Protein AF-A0A950J548-F1 (afdb_monomer_lite)

Foldseek 3Di:
DLVVLCVVLVAAQDAPQEHADDDPPRHQQVVFWPQDLVVDPDPVRNDIDGDGDGSSLDDQPDDPDPPDPVVNVVSFVSSVVSNVSNQVQQAAPPQHPVNPHGGDVPDDQDCPVQVHPRNDHPGDDDLADAAAQFQDADDPLQWAPVNDPAQAGHQALLFQAWFDDQFQQQPDRPVVGRHGDTTGTHTGTDHLRQQHHPPDQLDTDQANHTRYDSRCSSGCRDPVNSNSSNVSRVLLNVLCVVVVHTSVVCNVPPVSSVVSLLVSLVVFGARADAPPDGCPPSLLRSLVSNCRSLVLDQDDRVRHQQQQAWQDPVSQVSSCVSVVHRDPDDPDTHGSSRVSNVVCVVVVD

Structure (mmCIF, N/CA/C/O backbone):
data_AF-A0A950J548-F1
#
_entry.id   AF-A0A950J548-F1
#
loop_
_atom_site.group_PDB
_atom_site.id
_atom_site.type_symbol
_atom_site.label_atom_id
_atom_site.label_alt_id
_atom_site.label_comp_id
_atom_site.label_asym_id
_atom_site.label_entity_id
_atom_site.label_seq_id
_atom_site.pdbx_PDB_ins_code
_atom_site.Cartn_x
_atom_site.Cartn_y
_atom_site.Cartn_z
_atom_site.occupancy
_atom_site.B_iso_or_equiv
_atom_site.auth_seq_id
_atom_site.auth_comp_id
_atom_site.auth_asym_id
_atom_site.auth_atom_id
_atom_site.pdbx_PDB_model_num
ATOM 1 N N . ASN A 1 1 ? 18.429 4.559 -34.690 1.00 78.06 1 ASN A N 1
ATOM 2 C CA . ASN A 1 1 ? 19.816 4.057 -34.532 1.00 78.06 1 ASN A CA 1
ATOM 3 C C . ASN A 1 1 ? 20.228 4.283 -33.076 1.00 78.06 1 ASN A C 1
ATOM 5 O O . ASN A 1 1 ? 19.555 5.048 -32.392 1.00 78.06 1 ASN A O 1
ATOM 9 N N . TYR A 1 2 ? 21.284 3.632 -32.585 1.00 79.62 2 TYR A N 1
ATOM 10 C CA . TYR A 1 2 ? 21.669 3.726 -31.170 1.00 79.62 2 TYR A CA 1
ATOM 11 C C . TYR A 1 2 ? 22.041 5.156 -30.715 1.00 79.62 2 TYR A C 1
ATOM 13 O O . TYR A 1 2 ? 21.711 5.539 -29.598 1.00 79.62 2 TYR A O 1
ATOM 21 N N . ALA A 1 3 ? 22.626 5.986 -31.587 1.00 82.62 3 ALA A N 1
ATOM 22 C CA . ALA A 1 3 ? 22.940 7.382 -31.263 1.00 82.62 3 ALA A CA 1
ATOM 23 C C . ALA A 1 3 ? 21.682 8.219 -30.962 1.00 82.62 3 ALA A C 1
ATOM 25 O O . ALA A 1 3 ? 21.694 9.029 -30.040 1.00 82.62 3 ALA A O 1
ATOM 26 N N . THR A 1 4 ? 20.586 7.991 -31.694 1.00 82.62 4 THR A N 1
ATOM 27 C CA . THR A 1 4 ? 19.284 8.617 -31.421 1.00 82.62 4 THR A CA 1
ATOM 28 C C . THR A 1 4 ? 18.740 8.191 -30.058 1.00 82.62 4 THR A C 1
ATOM 30 O O . THR A 1 4 ? 18.421 9.058 -29.251 1.00 82.62 4 THR A O 1
ATOM 33 N N . LEU A 1 5 ? 18.716 6.881 -29.772 1.00 81.25 5 LEU A N 1
ATOM 34 C CA . LEU A 1 5 ? 18.246 6.356 -28.483 1.00 81.25 5 LEU A CA 1
ATOM 35 C C . LEU A 1 5 ? 19.068 6.922 -27.324 1.00 81.25 5 LEU A C 1
ATOM 37 O O . LEU A 1 5 ? 18.512 7.406 -26.348 1.00 81.25 5 LEU A O 1
ATOM 41 N N . LYS A 1 6 ? 20.397 6.942 -27.457 1.00 80.88 6 LYS A N 1
ATOM 42 C CA . LYS A 1 6 ? 21.293 7.523 -26.454 1.00 80.88 6 LYS A CA 1
ATOM 43 C C . LYS A 1 6 ? 20.986 9.000 -26.195 1.00 80.88 6 LYS A C 1
ATOM 45 O O . LYS A 1 6 ? 20.933 9.410 -25.039 1.00 80.88 6 LYS A O 1
ATOM 50 N N . ALA A 1 7 ? 20.787 9.792 -27.250 1.00 80.94 7 ALA A N 1
ATOM 51 C CA . ALA A 1 7 ? 20.469 11.213 -27.118 1.00 80.94 7 ALA A CA 1
ATOM 52 C C . ALA A 1 7 ? 19.115 11.449 -26.427 1.00 80.94 7 ALA A C 1
ATOM 54 O O . ALA A 1 7 ? 18.984 12.399 -25.662 1.00 80.94 7 ALA A O 1
ATOM 55 N N . GLN A 1 8 ? 18.130 10.582 -26.672 1.00 77.12 8 GLN A N 1
ATOM 56 C CA . GLN A 1 8 ? 16.799 10.662 -26.063 1.00 77.12 8 GLN A CA 1
ATOM 57 C C . GLN A 1 8 ? 16.785 10.196 -24.602 1.00 77.12 8 GLN A C 1
ATOM 59 O O . GLN A 1 8 ? 16.133 10.818 -23.770 1.00 77.12 8 GLN A O 1
ATOM 64 N N . GLN A 1 9 ? 17.494 9.108 -24.292 1.00 79.81 9 GLN A N 1
ATOM 65 C CA . GLN A 1 9 ? 17.442 8.444 -22.986 1.00 79.81 9 GLN A CA 1
ATOM 66 C C . GLN A 1 9 ? 18.447 9.005 -21.971 1.00 79.81 9 GLN A C 1
ATOM 68 O O . GLN A 1 9 ? 18.275 8.809 -20.773 1.00 79.81 9 GLN A O 1
ATOM 73 N N . ASN A 1 10 ? 19.498 9.698 -22.430 1.00 80.25 10 ASN A N 1
ATOM 74 C CA . ASN A 1 10 ? 20.543 10.271 -21.574 1.00 80.25 10 ASN A CA 1
ATOM 75 C C . ASN A 1 10 ? 21.112 9.257 -20.554 1.00 80.25 10 ASN A C 1
ATOM 77 O O . ASN A 1 10 ? 21.138 9.510 -19.349 1.00 80.25 10 ASN A O 1
ATOM 81 N N . TYR A 1 11 ? 21.538 8.087 -21.044 1.00 85.50 11 TYR A N 1
ATOM 82 C CA . TYR A 1 11 ? 21.974 6.968 -20.204 1.00 85.50 11 TYR A CA 1
ATOM 83 C C . TYR A 1 11 ? 23.031 7.367 -19.159 1.00 85.50 11 TYR A C 1
ATOM 85 O O . TYR A 1 11 ? 24.079 7.928 -19.485 1.00 85.50 11 TYR A O 1
ATOM 93 N N . THR A 1 12 ? 22.760 7.027 -17.898 1.00 83.31 12 THR A N 1
ATOM 94 C CA . THR A 1 12 ? 23.632 7.236 -16.736 1.00 83.31 12 THR A CA 1
ATOM 95 C C . THR A 1 12 ? 23.363 6.150 -15.690 1.00 83.31 12 THR A C 1
ATOM 97 O O . THR A 1 12 ? 22.292 5.554 -15.685 1.00 83.31 12 THR A O 1
ATOM 100 N N . ILE A 1 13 ? 24.313 5.870 -14.795 1.00 83.44 13 ILE A N 1
ATOM 101 C CA . ILE A 1 13 ? 24.051 4.989 -13.638 1.00 83.44 13 ILE A CA 1
ATOM 102 C C . ILE A 1 13 ? 23.361 5.756 -12.500 1.00 83.44 13 ILE A C 1
ATOM 104 O O . ILE A 1 13 ? 22.763 5.136 -11.627 1.00 83.44 13 ILE A O 1
ATOM 108 N N . VAL A 1 14 ? 23.450 7.091 -12.497 1.00 74.00 14 VAL A N 1
ATOM 109 C CA . VAL A 1 14 ? 23.047 7.920 -11.355 1.00 74.00 14 VAL A CA 1
ATOM 110 C C . VAL A 1 14 ? 21.539 7.824 -11.114 1.00 74.00 14 VAL A C 1
ATOM 112 O O . VAL A 1 14 ? 20.753 8.488 -11.787 1.00 74.00 14 VAL A O 1
ATOM 115 N N . ASP A 1 15 ? 21.167 7.015 -10.123 1.00 70.38 15 ASP A N 1
ATOM 116 C CA . ASP A 1 15 ? 19.804 6.833 -9.622 1.00 70.38 15 ASP A CA 1
ATOM 117 C C . ASP A 1 15 ? 19.836 6.830 -8.086 1.00 70.38 15 ASP A C 1
ATOM 119 O O . ASP A 1 15 ? 20.280 5.870 -7.446 1.00 70.38 15 ASP A O 1
ATOM 123 N N . GLY A 1 16 ? 19.462 7.961 -7.483 1.00 73.00 16 GLY A N 1
ATOM 124 C CA . GLY A 1 16 ? 19.565 8.175 -6.038 1.00 73.00 16 GLY A CA 1
ATOM 125 C C . GLY A 1 16 ? 20.997 8.000 -5.513 1.00 73.00 16 GLY A C 1
ATOM 126 O O . GLY A 1 16 ? 21.844 8.871 -5.700 1.00 73.00 16 GLY A O 1
ATOM 127 N N . TYR A 1 17 ? 21.254 6.879 -4.832 1.00 70.19 17 TYR A N 1
ATOM 128 C CA . TYR A 1 17 ? 22.537 6.554 -4.188 1.00 70.19 17 TYR A CA 1
ATOM 129 C C . TYR A 1 17 ? 23.469 5.689 -5.052 1.00 70.19 17 TYR A C 1
ATOM 131 O O . TYR A 1 17 ? 24.610 5.444 -4.659 1.00 70.19 17 TYR A O 1
ATOM 139 N N . ILE A 1 18 ? 23.003 5.212 -6.209 1.00 82.94 18 ILE A N 1
ATOM 140 C CA . ILE A 1 18 ? 23.746 4.278 -7.058 1.00 82.94 18 ILE A CA 1
ATOM 141 C C . ILE A 1 18 ? 24.564 5.066 -8.081 1.00 82.94 18 ILE A C 1
ATOM 143 O O . ILE A 1 18 ? 24.022 5.857 -8.847 1.00 82.94 18 ILE A O 1
ATOM 147 N N . SER A 1 19 ? 25.882 4.857 -8.102 1.00 86.94 19 SER A N 1
ATOM 148 C CA . SER A 1 19 ? 26.804 5.565 -9.017 1.00 86.94 19 SER A CA 1
ATOM 149 C C . SER A 1 19 ? 27.816 4.653 -9.718 1.00 86.94 19 SER A C 1
ATOM 151 O O . SER A 1 19 ? 28.654 5.126 -10.487 1.00 86.94 19 SER A O 1
ATOM 153 N N . LYS A 1 20 ? 27.747 3.346 -9.443 1.00 89.00 20 LYS A N 1
ATOM 154 C CA . LYS A 1 20 ? 28.724 2.324 -9.837 1.00 89.00 20 LYS A CA 1
ATOM 155 C C . LYS A 1 20 ? 28.020 1.053 -10.296 1.00 89.00 20 LYS A C 1
ATOM 157 O O . LYS A 1 20 ? 26.873 0.812 -9.909 1.00 89.00 20 LYS A O 1
ATOM 162 N N . VAL A 1 21 ? 28.696 0.243 -11.110 1.00 89.31 21 VAL A N 1
ATOM 163 C CA . VAL A 1 21 ? 28.108 -0.988 -11.665 1.00 89.31 21 VAL A CA 1
ATOM 164 C C . VAL A 1 21 ? 28.232 -2.160 -10.693 1.00 89.31 21 VAL A C 1
ATOM 166 O O . VAL A 1 21 ? 27.227 -2.821 -10.466 1.00 89.31 21 VAL A O 1
ATOM 169 N N . PHE A 1 22 ? 29.409 -2.389 -10.097 1.00 89.88 22 PHE A N 1
ATOM 170 C CA . PHE A 1 22 ? 29.745 -3.571 -9.283 1.00 89.88 22 PHE A CA 1
ATOM 171 C C . PHE A 1 22 ? 30.385 -3.246 -7.913 1.00 89.88 22 PHE A C 1
ATOM 173 O O . PHE A 1 22 ? 31.100 -4.070 -7.339 1.00 89.88 22 PHE A O 1
ATOM 180 N N . GLN A 1 23 ? 30.174 -2.047 -7.365 1.00 83.31 23 GLN A N 1
ATOM 181 C CA . GLN A 1 23 ? 30.720 -1.656 -6.056 1.00 83.31 23 GLN A CA 1
ATOM 182 C C . GLN A 1 23 ? 29.786 -1.998 -4.881 1.00 83.31 23 GLN A C 1
ATOM 184 O O . GLN A 1 23 ? 28.845 -1.259 -4.599 1.00 83.31 23 GLN A O 1
ATOM 189 N N . ALA A 1 24 ? 30.141 -3.036 -4.119 1.00 70.50 24 ALA A N 1
ATOM 190 C CA . ALA A 1 24 ? 29.364 -3.531 -2.982 1.00 70.50 24 ALA A CA 1
ATOM 191 C C . ALA A 1 24 ? 28.756 -2.428 -2.085 1.00 70.50 24 ALA A C 1
ATOM 193 O O . ALA A 1 24 ? 29.454 -1.537 -1.594 1.00 70.50 24 ALA A O 1
ATOM 194 N N . GLY A 1 25 ? 27.451 -2.548 -1.828 1.00 70.25 25 GLY A N 1
ATOM 195 C CA . GLY A 1 25 ? 26.687 -1.727 -0.884 1.00 70.25 25 GLY A CA 1
ATOM 196 C C . GLY A 1 25 ? 25.839 -0.623 -1.522 1.00 70.25 25 GLY A C 1
ATOM 197 O O . GLY A 1 25 ? 24.794 -0.298 -0.966 1.00 70.25 25 GLY A O 1
ATOM 198 N N . VAL A 1 26 ? 26.239 -0.074 -2.676 1.00 71.62 26 VAL A N 1
ATOM 199 C CA . VAL A 1 26 ? 25.519 1.009 -3.388 1.00 71.62 26 VAL A CA 1
ATOM 200 C C . VAL A 1 26 ? 25.729 0.940 -4.912 1.00 71.62 26 VAL A C 1
ATOM 202 O O . VAL A 1 26 ? 25.985 1.948 -5.576 1.00 71.62 26 VAL A O 1
ATOM 205 N N . ASP A 1 27 ? 25.642 -0.261 -5.485 1.00 87.69 27 ASP A N 1
ATOM 206 C CA . ASP A 1 27 ? 25.809 -0.492 -6.922 1.00 87.69 27 ASP A CA 1
ATOM 207 C C . ASP A 1 27 ? 24.560 -1.031 -7.615 1.00 87.69 27 ASP A C 1
ATOM 209 O O . ASP A 1 27 ? 23.672 -1.628 -7.007 1.00 87.69 27 ASP A O 1
ATOM 213 N N . MET A 1 28 ? 24.522 -0.821 -8.928 1.00 88.00 28 MET A N 1
ATOM 214 C CA . MET A 1 28 ? 23.421 -1.248 -9.782 1.00 88.00 28 MET A CA 1
ATOM 215 C C . MET A 1 28 ? 23.262 -2.774 -9.787 1.00 88.00 28 MET A C 1
ATOM 217 O O . MET A 1 28 ? 22.132 -3.266 -9.799 1.00 88.00 28 MET A O 1
ATOM 221 N N . TRP A 1 29 ? 24.367 -3.528 -9.796 1.00 89.69 29 TRP A N 1
ATOM 222 C CA . TRP A 1 29 ? 24.320 -4.980 -9.929 1.00 89.69 29 TRP A CA 1
ATOM 223 C C . TRP A 1 29 ? 23.725 -5.640 -8.690 1.00 89.69 29 TRP A C 1
ATOM 225 O O . TRP A 1 29 ? 22.756 -6.390 -8.815 1.00 89.69 29 TRP A O 1
ATOM 235 N N . SER A 1 30 ? 24.252 -5.337 -7.503 1.00 87.69 30 SER A N 1
ATOM 236 C CA . SER A 1 30 ? 23.833 -5.947 -6.242 1.00 87.69 30 SER A CA 1
ATOM 237 C C . SER A 1 30 ? 22.457 -5.467 -5.770 1.00 87.69 30 SER A C 1
ATOM 239 O O . SER A 1 30 ? 21.710 -6.270 -5.211 1.00 87.69 30 SER A O 1
ATOM 241 N N . TYR A 1 31 ? 22.066 -4.218 -6.064 1.00 84.81 31 TYR A N 1
ATOM 242 C CA . TYR A 1 31 ? 20.797 -3.622 -5.619 1.00 84.81 31 TYR A CA 1
ATOM 243 C C . TYR A 1 31 ? 19.546 -4.415 -6.042 1.00 84.81 31 TYR A C 1
ATOM 245 O O . TYR A 1 31 ? 18.587 -4.525 -5.276 1.00 84.81 31 TYR A O 1
ATOM 253 N N . ARG A 1 32 ? 19.545 -4.991 -7.252 1.00 85.00 32 ARG A N 1
ATOM 254 C CA . ARG A 1 32 ? 18.438 -5.811 -7.793 1.00 85.00 32 ARG A CA 1
ATOM 255 C C . ARG A 1 32 ? 18.854 -7.257 -8.088 1.00 85.00 32 ARG A C 1
ATOM 257 O O . ARG A 1 32 ? 18.190 -7.948 -8.870 1.00 85.00 32 ARG A O 1
ATOM 264 N N . ARG A 1 33 ? 19.952 -7.720 -7.482 1.00 91.38 33 ARG A N 1
ATOM 265 C CA . ARG A 1 33 ? 20.436 -9.094 -7.639 1.00 91.38 33 ARG A CA 1
ATOM 266 C C . ARG A 1 33 ? 19.479 -10.056 -6.948 1.00 91.38 33 ARG A C 1
ATOM 268 O O . ARG A 1 33 ? 19.278 -9.970 -5.741 1.00 91.38 33 ARG A O 1
ATOM 275 N N . TYR A 1 34 ? 18.899 -10.969 -7.718 1.00 91.56 34 TYR A N 1
ATOM 276 C CA . TYR A 1 34 ? 17.999 -12.001 -7.198 1.00 91.56 34 TYR A CA 1
ATOM 277 C C . TYR A 1 34 ? 18.651 -13.387 -7.164 1.00 91.56 34 TYR A C 1
ATOM 279 O O . TYR A 1 34 ? 18.203 -14.230 -6.393 1.00 91.56 34 TYR A O 1
ATOM 287 N N . ILE A 1 35 ? 19.735 -13.606 -7.921 1.00 93.38 35 ILE A N 1
ATOM 288 C CA . ILE A 1 35 ? 20.644 -14.746 -7.733 1.00 93.38 35 ILE A CA 1
ATOM 289 C C . ILE A 1 35 ? 22.041 -14.215 -7.423 1.00 93.38 35 ILE A C 1
ATOM 291 O O . ILE A 1 35 ? 22.648 -13.537 -8.249 1.00 93.38 35 ILE A O 1
ATOM 295 N N . ASP A 1 36 ? 22.538 -14.544 -6.235 1.00 93.25 36 ASP A N 1
ATOM 296 C CA . ASP A 1 36 ? 23.952 -14.457 -5.867 1.00 93.25 36 ASP A CA 1
ATOM 297 C C . ASP A 1 36 ? 24.515 -15.876 -5.919 1.00 93.25 36 ASP A C 1
ATOM 299 O O . ASP A 1 36 ? 24.155 -16.701 -5.076 1.00 93.25 36 ASP A O 1
ATOM 303 N N . ALA A 1 37 ? 25.347 -16.174 -6.919 1.00 93.31 37 ALA A N 1
ATOM 304 C CA . ALA A 1 37 ? 25.825 -17.533 -7.169 1.00 93.31 37 ALA A CA 1
ATOM 305 C C . ALA A 1 37 ? 26.586 -18.120 -5.972 1.00 93.31 37 ALA A C 1
ATOM 307 O O . ALA A 1 37 ? 26.573 -19.331 -5.773 1.00 93.31 37 ALA A O 1
ATOM 308 N N . ALA A 1 38 ? 27.196 -17.278 -5.131 1.00 94.12 38 ALA A N 1
ATOM 309 C CA . ALA A 1 38 ? 27.910 -17.729 -3.939 1.00 94.12 38 ALA A CA 1
ATOM 310 C C . ALA A 1 38 ? 26.993 -18.403 -2.900 1.00 94.12 38 ALA A C 1
ATOM 312 O O . ALA A 1 38 ? 27.473 -19.176 -2.072 1.00 94.12 38 ALA A O 1
ATOM 313 N N . ASN A 1 39 ? 25.682 -18.147 -2.957 1.00 95.06 39 ASN A N 1
ATOM 314 C CA . ASN A 1 39 ? 24.696 -18.762 -2.069 1.00 95.06 39 ASN A CA 1
ATOM 315 C C . ASN A 1 39 ? 24.196 -20.130 -2.565 1.00 95.06 39 ASN A C 1
ATOM 317 O O . ASN A 1 39 ? 23.411 -20.772 -1.866 1.00 95.06 39 ASN A O 1
ATOM 321 N N . PHE A 1 40 ? 24.624 -20.588 -3.747 1.00 95.00 40 PHE A N 1
ATOM 322 C CA . PHE A 1 40 ? 24.123 -21.813 -4.366 1.00 95.00 40 PHE A CA 1
ATOM 323 C C . PHE A 1 40 ? 25.260 -22.779 -4.711 1.00 95.00 40 PHE A C 1
ATOM 325 O O . PHE A 1 40 ? 26.250 -22.420 -5.339 1.00 95.00 40 PHE A O 1
ATOM 332 N N . SER A 1 41 ? 25.088 -24.048 -4.337 1.00 93.50 41 SER A N 1
ATOM 333 C CA . SER A 1 41 ? 25.936 -25.160 -4.790 1.00 93.50 41 SER A CA 1
ATOM 334 C C . SER A 1 41 ? 25.373 -25.882 -6.021 1.00 93.50 41 SER A C 1
ATOM 336 O O . SER A 1 41 ? 26.047 -26.739 -6.592 1.00 93.50 41 SER A O 1
ATOM 338 N N . ASP A 1 42 ? 24.145 -25.547 -6.428 1.00 94.38 42 ASP A N 1
ATOM 339 C CA . ASP A 1 42 ? 23.482 -26.100 -7.607 1.00 94.38 42 ASP A CA 1
ATOM 340 C C . ASP A 1 42 ? 24.081 -25.487 -8.893 1.00 94.38 42 ASP A C 1
ATOM 342 O O . ASP A 1 42 ? 24.043 -24.262 -9.062 1.00 94.38 42 ASP A O 1
ATOM 346 N N . PRO A 1 43 ? 24.603 -26.309 -9.828 1.00 91.44 43 PRO A N 1
ATOM 347 C CA . PRO A 1 43 ? 25.141 -25.843 -11.106 1.00 91.44 43 PRO A CA 1
ATOM 348 C C . PRO A 1 43 ? 24.167 -25.012 -11.955 1.00 91.44 43 PRO A C 1
ATOM 350 O O . PRO A 1 43 ? 24.617 -24.270 -12.828 1.00 91.44 43 PRO A O 1
ATOM 353 N N . ALA A 1 44 ? 22.854 -25.103 -11.718 1.00 88.44 44 ALA A N 1
ATOM 354 C CA . ALA A 1 44 ? 21.854 -24.266 -12.378 1.00 88.44 44 ALA A CA 1
ATOM 355 C C . ALA A 1 44 ? 22.009 -22.764 -12.057 1.00 88.44 44 ALA A C 1
ATOM 357 O O . ALA A 1 44 ? 21.596 -21.920 -12.856 1.00 88.44 44 ALA A O 1
ATOM 358 N N . PHE A 1 45 ? 22.646 -22.419 -10.932 1.00 91.56 45 PHE A N 1
ATOM 359 C CA . PHE A 1 45 ? 22.855 -21.045 -10.460 1.00 91.56 45 PHE A CA 1
ATOM 360 C C . PHE A 1 45 ? 24.341 -20.654 -10.456 1.00 91.56 45 PHE A C 1
ATOM 362 O O . PHE A 1 45 ? 24.837 -20.023 -9.530 1.00 91.56 45 PHE A O 1
ATOM 369 N N . SER A 1 46 ? 25.072 -21.009 -11.516 1.00 90.81 46 SER A N 1
ATOM 370 C CA . SER A 1 46 ? 26.527 -20.807 -11.616 1.00 90.81 46 SER A CA 1
ATOM 371 C C . SER A 1 46 ? 26.987 -19.354 -11.833 1.00 90.81 46 SER A C 1
ATOM 373 O O . SER A 1 46 ? 28.174 -19.115 -12.050 1.00 90.81 46 SER A O 1
ATOM 375 N N . CYS A 1 47 ? 26.069 -18.389 -11.897 1.00 91.62 47 CYS A N 1
ATOM 376 C CA . CYS A 1 47 ? 26.376 -16.984 -12.150 1.00 91.62 47 CYS A CA 1
ATOM 377 C C . CYS A 1 47 ? 25.341 -16.066 -11.503 1.00 91.62 47 CYS A C 1
ATOM 379 O O . CYS A 1 47 ? 24.176 -16.437 -11.351 1.00 91.62 47 CYS A O 1
ATOM 381 N N . ASP A 1 48 ? 25.782 -14.862 -11.155 1.00 92.75 48 ASP A N 1
ATOM 382 C CA . ASP A 1 48 ? 24.910 -13.836 -10.604 1.00 92.75 48 ASP A CA 1
ATOM 383 C C . ASP A 1 48 ? 23.870 -13.384 -11.623 1.00 92.75 48 ASP A C 1
ATOM 385 O O . ASP A 1 48 ? 24.185 -13.182 -12.799 1.00 92.75 48 ASP A O 1
ATOM 389 N N . LEU A 1 49 ? 22.646 -13.151 -11.147 1.00 93.19 49 LEU A N 1
ATOM 390 C CA . LEU A 1 49 ? 21.560 -12.589 -11.942 1.00 93.19 49 LEU A CA 1
ATOM 391 C C . LEU A 1 49 ? 20.957 -11.378 -11.256 1.00 93.19 49 LEU A C 1
ATOM 393 O O . LEU A 1 49 ? 20.504 -11.442 -10.111 1.00 93.19 49 LEU A O 1
ATOM 397 N N . SER A 1 50 ? 20.911 -10.283 -12.006 1.00 91.69 50 SER A N 1
ATOM 398 C CA . SER A 1 50 ? 20.302 -9.030 -11.587 1.00 91.69 50 SER A CA 1
ATOM 399 C C . SER A 1 50 ? 19.254 -8.583 -12.595 1.00 91.69 50 SER A C 1
ATOM 401 O O . SER A 1 50 ? 19.395 -8.796 -13.802 1.00 91.69 50 SER A O 1
ATOM 403 N N . MET A 1 51 ? 18.174 -7.994 -12.088 1.00 90.06 51 MET A N 1
ATOM 404 C CA . MET A 1 51 ? 17.116 -7.410 -12.905 1.00 90.06 51 MET A CA 1
ATOM 405 C C . MET A 1 51 ? 17.298 -5.894 -12.959 1.00 90.06 51 MET A C 1
ATOM 407 O O . MET A 1 51 ? 17.199 -5.216 -11.941 1.00 90.06 51 MET A O 1
ATOM 411 N N . LEU A 1 52 ? 17.527 -5.344 -14.150 1.00 86.56 52 LEU A N 1
ATOM 412 C CA . LEU A 1 52 ? 17.801 -3.915 -14.304 1.00 86.56 52 LEU A CA 1
ATOM 413 C C . LEU A 1 52 ? 16.504 -3.097 -14.363 1.00 86.56 52 LEU A C 1
ATOM 415 O O . LEU A 1 52 ? 15.719 -3.215 -15.304 1.00 86.56 52 LEU A O 1
ATOM 419 N N . ASN A 1 53 ? 16.307 -2.240 -13.366 1.00 81.00 53 ASN A N 1
ATOM 420 C CA . ASN A 1 53 ? 15.256 -1.225 -13.313 1.00 81.00 53 ASN A CA 1
ATOM 421 C C . ASN A 1 53 ? 15.855 0.018 -12.646 1.00 81.00 53 ASN A C 1
ATOM 423 O O . ASN A 1 53 ? 16.082 -0.000 -11.435 1.00 81.00 53 ASN A O 1
ATOM 427 N N . MET A 1 54 ? 16.171 1.020 -13.465 1.00 79.69 54 MET A N 1
ATOM 428 C CA . MET A 1 54 ? 16.907 2.233 -13.113 1.00 79.69 54 MET A CA 1
ATOM 429 C C . MET A 1 54 ? 16.249 3.430 -13.803 1.00 79.69 54 MET A C 1
ATOM 431 O O . MET A 1 54 ? 15.753 3.303 -14.920 1.00 79.69 54 MET A O 1
ATOM 435 N N . GLY A 1 55 ? 16.330 4.625 -13.221 1.00 76.50 55 GLY A N 1
ATOM 436 C CA . GLY A 1 55 ? 15.791 5.831 -13.868 1.00 76.50 55 GLY A CA 1
ATOM 437 C C . GLY A 1 55 ? 16.272 6.043 -15.318 1.00 76.50 55 GLY A C 1
ATOM 438 O O . GLY A 1 55 ? 15.522 6.529 -16.159 1.00 76.50 55 GLY A O 1
ATOM 439 N N . ALA A 1 56 ? 17.495 5.615 -15.648 1.00 78.62 56 ALA A N 1
ATOM 440 C CA . ALA A 1 56 ? 18.079 5.751 -16.985 1.00 78.62 56 ALA A CA 1
ATOM 441 C C . ALA A 1 56 ? 17.582 4.744 -18.040 1.00 78.62 56 ALA A C 1
ATOM 443 O O . ALA A 1 56 ? 17.903 4.912 -19.215 1.00 78.62 56 ALA A O 1
ATOM 444 N N . ASN A 1 57 ? 16.835 3.702 -17.654 1.00 83.56 57 ASN A N 1
ATOM 445 C CA . ASN A 1 57 ? 16.150 2.816 -18.603 1.00 83.56 57 ASN A CA 1
ATOM 446 C C . ASN A 1 57 ? 14.620 2.980 -18.582 1.00 83.56 57 ASN A C 1
ATOM 448 O O . ASN A 1 57 ? 13.908 2.151 -19.153 1.00 83.56 57 ASN A O 1
ATOM 452 N N . ASP A 1 58 ? 14.121 4.058 -17.966 1.00 84.31 58 ASP A N 1
ATOM 453 C CA . ASP A 1 58 ? 12.714 4.443 -18.015 1.00 84.31 58 ASP A CA 1
ATOM 454 C C . ASP A 1 58 ? 12.340 5.038 -19.377 1.00 84.31 58 ASP A C 1
ATOM 456 O O . ASP A 1 58 ? 12.882 6.051 -19.815 1.00 84.31 58 ASP A O 1
ATOM 460 N N . TYR A 1 59 ? 11.311 4.479 -20.010 1.00 87.19 59 TYR A N 1
ATOM 461 C CA . TYR A 1 59 ? 10.755 5.040 -21.236 1.00 87.19 59 TYR A CA 1
ATOM 462 C C . TYR A 1 59 ? 9.729 6.142 -20.934 1.00 87.19 59 TYR A C 1
ATOM 464 O O . TYR A 1 59 ? 8.661 5.867 -20.388 1.00 87.19 59 TYR A O 1
ATOM 472 N N . GLN A 1 60 ? 10.039 7.387 -21.312 1.00 82.81 60 GLN A N 1
ATOM 473 C CA . GLN A 1 60 ? 9.226 8.570 -20.977 1.00 82.81 60 GLN A CA 1
ATOM 474 C C . GLN A 1 60 ? 8.546 9.248 -22.180 1.00 82.81 60 GLN A C 1
ATOM 476 O O . GLN A 1 60 ? 7.822 10.226 -22.002 1.00 82.81 60 GLN A O 1
ATOM 481 N N . GLU A 1 61 ? 8.760 8.766 -23.409 1.00 83.44 61 GLU A N 1
ATOM 482 C CA . GLU A 1 61 ? 8.288 9.472 -24.614 1.00 83.44 61 GLU A CA 1
ATOM 483 C C . GLU A 1 61 ? 6.773 9.354 -24.849 1.00 83.44 61 GLU A C 1
ATOM 485 O O . GLU A 1 61 ? 6.193 10.169 -25.567 1.00 83.44 61 GLU A O 1
ATOM 490 N N . ALA A 1 62 ? 6.114 8.348 -24.267 1.00 86.81 62 ALA A N 1
ATOM 491 C CA . ALA A 1 62 ? 4.689 8.105 -24.468 1.00 86.81 62 ALA A CA 1
ATOM 492 C C . ALA A 1 62 ? 4.027 7.436 -23.255 1.00 86.81 62 ALA A C 1
ATOM 494 O O . ALA A 1 62 ? 4.690 6.927 -22.355 1.00 86.81 62 ALA A O 1
ATOM 495 N N . THR A 1 63 ? 2.692 7.428 -23.241 1.00 86.31 63 THR A N 1
ATOM 496 C CA . THR A 1 63 ? 1.883 6.875 -22.144 1.00 86.31 63 THR A CA 1
ATOM 497 C C . THR A 1 63 ? 0.929 5.800 -22.645 1.00 86.31 63 THR A C 1
ATOM 499 O O . THR A 1 63 ? 0.468 5.845 -23.787 1.00 86.31 63 THR A O 1
ATOM 502 N N . LEU A 1 64 ? 0.614 4.841 -21.771 1.00 88.44 64 LEU A N 1
ATOM 503 C CA . LEU A 1 64 ? -0.301 3.742 -22.062 1.00 88.44 64 LEU A CA 1
ATOM 504 C C . LEU A 1 64 ? -1.577 3.796 -21.199 1.00 88.44 64 LEU A C 1
ATOM 506 O O . LEU A 1 64 ? -1.537 4.243 -20.049 1.00 88.44 64 LEU A O 1
ATOM 510 N N . PRO A 1 65 ? -2.706 3.281 -21.718 1.00 90.62 65 PRO A N 1
ATOM 511 C CA . PRO A 1 65 ? -2.908 2.914 -23.120 1.00 90.62 65 PRO A CA 1
ATOM 512 C C . PRO A 1 65 ? -3.283 4.158 -23.944 1.00 90.62 65 PRO A C 1
ATOM 514 O O . PRO A 1 65 ? -3.973 5.048 -23.457 1.00 90.62 65 PRO A O 1
ATOM 517 N N . SER A 1 66 ? -2.879 4.229 -25.202 1.00 91.06 66 SER A N 1
ATOM 518 C CA . SER A 1 66 ? -3.144 5.344 -26.125 1.00 91.06 66 SER A CA 1
ATOM 519 C C . SER A 1 66 ? -4.580 5.369 -26.658 1.00 91.06 66 SER A C 1
ATOM 521 O O . SER A 1 66 ? -5.063 6.407 -27.101 1.00 91.06 66 SER A O 1
ATOM 523 N N . GLY A 1 67 ? -5.283 4.232 -26.589 1.00 92.19 67 GLY A N 1
ATOM 524 C CA . GLY A 1 67 ? -6.588 4.032 -27.228 1.00 92.19 67 GLY A CA 1
ATOM 525 C C . GLY A 1 67 ? -6.508 3.340 -28.594 1.00 92.19 67 GLY A C 1
ATOM 526 O O . GLY A 1 67 ? -7.548 3.062 -29.184 1.00 92.19 67 GLY A O 1
ATOM 527 N N . SER A 1 68 ? -5.305 3.014 -29.075 1.00 96.19 68 SER A N 1
ATOM 528 C CA . SER A 1 68 ? -5.075 2.222 -30.285 1.00 96.19 68 SER A CA 1
ATOM 529 C C . SER A 1 68 ? -4.108 1.081 -29.990 1.00 96.19 68 SER A C 1
ATOM 531 O O . SER A 1 68 ? -2.970 1.317 -29.597 1.00 96.19 68 SER A O 1
ATOM 533 N N . ALA A 1 69 ? -4.528 -0.162 -30.243 1.00 95.94 69 ALA A N 1
ATOM 534 C CA . ALA A 1 69 ? -3.679 -1.335 -30.029 1.00 95.94 69 ALA A CA 1
ATOM 535 C C . ALA A 1 69 ? -2.377 -1.275 -30.849 1.00 95.94 69 ALA A C 1
ATOM 537 O O . ALA A 1 69 ? -1.323 -1.688 -30.374 1.00 95.94 69 ALA A O 1
ATOM 538 N N . ALA A 1 70 ? -2.436 -0.718 -32.064 1.00 97.12 70 ALA A N 1
ATOM 539 C CA . ALA A 1 70 ? -1.260 -0.551 -32.914 1.00 97.12 70 ALA A CA 1
ATOM 540 C C . ALA A 1 70 ? -0.272 0.473 -32.332 1.00 97.12 70 ALA A C 1
ATOM 542 O O . ALA A 1 70 ? 0.937 0.250 -32.351 1.00 97.12 70 ALA A O 1
ATOM 543 N N . GLN A 1 71 ? -0.779 1.577 -31.780 1.00 96.25 71 GLN A N 1
ATOM 544 C CA . GLN A 1 71 ? 0.061 2.584 -31.135 1.00 96.25 71 GLN A CA 1
ATOM 545 C C . GLN A 1 71 ? 0.618 2.072 -29.802 1.00 96.25 71 GLN A C 1
ATOM 547 O O . GLN A 1 71 ? 1.791 2.288 -29.519 1.00 96.25 71 GLN A O 1
ATOM 552 N N . ASP A 1 72 ? -0.172 1.332 -29.024 1.00 94.88 72 ASP A N 1
ATOM 553 C CA . ASP A 1 72 ? 0.289 0.705 -27.781 1.00 94.88 72 ASP A CA 1
ATOM 554 C C . ASP A 1 72 ? 1.417 -0.297 -28.042 1.00 94.88 72 ASP A C 1
ATOM 556 O O . ASP A 1 72 ? 2.429 -0.281 -27.344 1.00 94.88 72 ASP A O 1
ATOM 560 N N . ALA A 1 73 ? 1.300 -1.111 -29.096 1.00 94.94 73 ALA A N 1
ATOM 561 C CA . ALA A 1 73 ? 2.367 -2.013 -29.520 1.00 94.94 73 ALA A CA 1
ATOM 562 C C . ALA A 1 73 ? 3.644 -1.255 -29.926 1.00 94.94 73 ALA A C 1
ATOM 564 O O . ALA A 1 73 ? 4.743 -1.671 -29.558 1.00 94.94 73 ALA A O 1
ATOM 565 N N . ALA A 1 74 ? 3.515 -0.125 -30.630 1.00 95.12 74 ALA A N 1
ATOM 566 C CA . ALA A 1 74 ? 4.655 0.717 -30.994 1.00 95.12 74 ALA A CA 1
ATOM 567 C C . ALA A 1 74 ? 5.333 1.343 -29.762 1.00 95.12 74 ALA A C 1
ATOM 569 O O . ALA A 1 74 ? 6.558 1.340 -29.676 1.00 95.12 74 ALA A O 1
ATOM 570 N N . ILE A 1 75 ? 4.552 1.812 -28.783 1.00 93.88 75 ILE A N 1
ATOM 571 C CA . ILE A 1 75 ? 5.061 2.348 -27.510 1.00 93.88 75 ILE A CA 1
ATOM 572 C C . ILE A 1 75 ? 5.813 1.263 -26.729 1.00 93.88 75 ILE A C 1
ATOM 574 O O . ILE A 1 75 ? 6.920 1.501 -26.254 1.00 93.88 75 ILE A O 1
ATOM 578 N N . ILE A 1 76 ? 5.245 0.056 -26.629 1.00 94.06 76 ILE A N 1
ATOM 579 C CA . ILE A 1 76 ? 5.893 -1.084 -25.963 1.00 94.06 76 ILE A CA 1
ATOM 580 C C . ILE A 1 76 ? 7.200 -1.459 -26.677 1.00 94.06 76 ILE A C 1
ATOM 582 O O . ILE A 1 76 ? 8.198 -1.736 -26.012 1.00 94.06 76 ILE A O 1
ATOM 586 N N . SER A 1 77 ? 7.218 -1.436 -28.013 1.00 93.19 77 SER A N 1
ATOM 587 C CA . SER A 1 77 ? 8.439 -1.666 -28.793 1.00 93.19 77 SER A CA 1
ATOM 588 C C . SER A 1 77 ? 9.497 -0.594 -28.523 1.00 93.19 77 SER A C 1
ATOM 590 O O . SER A 1 77 ? 10.651 -0.936 -28.296 1.00 93.19 77 SER A O 1
ATOM 592 N N . GLY A 1 78 ? 9.117 0.687 -28.475 1.00 91.94 78 GLY A N 1
ATOM 593 C CA . GLY A 1 78 ? 10.038 1.780 -28.148 1.00 91.94 78 GLY A CA 1
ATOM 594 C C . GLY A 1 78 ? 10.618 1.664 -26.735 1.00 91.94 78 GLY A C 1
ATOM 595 O O . GLY A 1 78 ? 11.821 1.831 -26.541 1.00 91.94 78 GLY A O 1
ATOM 596 N N . ALA A 1 79 ? 9.793 1.286 -25.755 1.00 91.62 79 ALA A N 1
ATOM 597 C CA . ALA A 1 79 ? 10.253 1.016 -24.393 1.00 91.62 79 ALA A CA 1
ATOM 598 C C . ALA A 1 79 ? 11.234 -0.167 -24.331 1.00 91.62 79 ALA A C 1
ATOM 600 O O . ALA A 1 79 ? 12.223 -0.125 -23.598 1.00 91.62 79 ALA A O 1
ATOM 601 N N . ARG A 1 80 ? 10.995 -1.212 -25.133 1.00 92.38 80 ARG A N 1
ATOM 602 C CA . ARG A 1 80 ? 11.919 -2.341 -25.275 1.00 92.38 80 ARG A CA 1
ATOM 603 C C . ARG A 1 80 ? 13.250 -1.911 -25.896 1.00 92.38 80 ARG A C 1
ATOM 605 O O . ARG A 1 80 ? 14.300 -2.288 -25.379 1.00 92.38 80 ARG A O 1
ATOM 612 N N . ASP A 1 81 ? 13.215 -1.103 -26.952 1.00 91.88 81 ASP A N 1
ATOM 613 C CA . ASP A 1 81 ? 14.418 -0.579 -27.608 1.00 91.88 81 ASP A CA 1
ATOM 614 C C . ASP A 1 81 ? 15.247 0.298 -26.660 1.00 91.88 81 ASP A C 1
ATOM 616 O O . ASP A 1 81 ? 16.476 0.209 -26.662 1.00 91.88 81 ASP A O 1
ATOM 620 N N . ALA A 1 82 ? 14.598 1.093 -25.803 1.00 90.75 82 ALA A N 1
ATOM 621 C CA . ALA A 1 82 ? 15.270 1.859 -24.754 1.00 90.75 82 ALA A CA 1
ATOM 622 C C . ALA A 1 82 ? 15.981 0.944 -23.739 1.00 90.75 82 ALA A C 1
ATOM 624 O O . ALA A 1 82 ? 17.153 1.159 -23.426 1.00 90.75 82 ALA A O 1
ATOM 625 N N . ALA A 1 83 ? 15.325 -0.129 -23.282 1.00 91.00 83 ALA A N 1
ATOM 626 C CA . ALA A 1 83 ? 15.932 -1.093 -22.362 1.00 91.00 83 ALA A CA 1
ATOM 627 C C . ALA A 1 83 ? 17.134 -1.830 -22.986 1.00 91.00 83 ALA A C 1
ATOM 629 O O . ALA A 1 83 ? 18.185 -1.955 -22.354 1.00 91.00 83 ALA A O 1
ATOM 630 N N . LEU A 1 84 ? 17.010 -2.282 -24.239 1.00 92.25 84 LEU A N 1
ATOM 631 C CA . LEU A 1 84 ? 18.107 -2.923 -24.973 1.00 92.25 84 LEU A CA 1
ATOM 632 C C . LEU A 1 84 ? 19.251 -1.943 -25.258 1.00 92.25 84 LEU A C 1
ATOM 634 O O . LEU A 1 84 ? 20.423 -2.302 -25.137 1.00 92.25 84 LEU A O 1
ATOM 638 N N . GLY A 1 85 ? 18.921 -0.694 -25.589 1.00 92.50 85 GLY A N 1
ATOM 639 C CA . GLY A 1 85 ? 19.892 0.377 -25.769 1.00 92.50 85 GLY A CA 1
ATOM 640 C C . GLY A 1 85 ? 20.686 0.661 -24.493 1.00 92.50 85 GLY A C 1
ATOM 641 O O . GLY A 1 85 ? 21.905 0.806 -24.568 1.00 92.50 85 GLY A O 1
ATOM 642 N N . PHE A 1 86 ? 20.036 0.661 -23.327 1.00 92.50 86 PHE A N 1
ATOM 643 C CA . PHE A 1 86 ? 20.720 0.812 -22.042 1.00 92.50 86 PHE A CA 1
ATOM 644 C C . PHE A 1 86 ? 21.698 -0.341 -21.772 1.00 92.50 86 PHE A C 1
ATOM 646 O O . PHE A 1 86 ? 22.829 -0.111 -21.351 1.00 92.50 86 PHE A O 1
ATOM 653 N N . VAL A 1 87 ? 21.318 -1.585 -22.080 1.00 92.44 87 VAL A N 1
ATOM 654 C CA . VAL A 1 87 ? 22.224 -2.739 -21.935 1.00 92.44 87 VAL A CA 1
ATOM 655 C C . VAL A 1 87 ? 23.413 -2.647 -22.888 1.00 92.44 87 VAL A C 1
ATOM 657 O O . VAL A 1 87 ? 24.547 -2.886 -22.475 1.00 92.44 87 VAL A O 1
ATOM 660 N N . TYR A 1 88 ? 23.190 -2.242 -24.138 1.00 93.81 88 TYR A N 1
ATOM 661 C CA . TYR A 1 88 ? 24.282 -2.015 -25.084 1.00 93.81 88 TYR A CA 1
ATOM 662 C C . TYR A 1 88 ? 25.239 -0.917 -24.593 1.00 93.81 88 TYR A C 1
ATOM 664 O O . TYR A 1 88 ? 26.460 -1.074 -24.669 1.00 93.81 88 TYR A O 1
ATOM 672 N N . TRP A 1 89 ? 24.706 0.164 -24.018 1.00 94.75 89 TRP A N 1
ATOM 673 C CA . TRP A 1 89 ? 25.508 1.205 -23.374 1.00 94.75 89 TRP A CA 1
ATOM 674 C C . TRP A 1 89 ? 26.339 0.654 -22.204 1.00 94.75 89 TRP A C 1
ATOM 676 O O . TRP A 1 89 ? 27.541 0.920 -22.129 1.00 94.75 89 TRP A O 1
ATOM 686 N N . LEU A 1 90 ? 25.753 -0.185 -21.340 1.00 94.06 90 LEU A N 1
ATOM 687 C CA . LEU A 1 90 ? 26.483 -0.857 -20.256 1.00 94.06 90 LEU A CA 1
ATOM 688 C C . LEU A 1 90 ? 27.607 -1.764 -20.779 1.00 94.06 90 LEU A C 1
ATOM 690 O O . LEU A 1 90 ? 28.659 -1.884 -20.157 1.00 94.06 90 LEU A O 1
ATOM 694 N N . GLN A 1 91 ? 27.415 -2.406 -21.927 1.00 94.88 91 GLN A N 1
ATOM 695 C CA . GLN A 1 91 ? 28.417 -3.294 -22.513 1.00 94.88 91 GLN A CA 1
ATOM 696 C C . GLN A 1 91 ? 29.584 -2.545 -23.163 1.00 94.88 91 GLN A C 1
ATOM 698 O O . GLN A 1 91 ? 30.685 -3.091 -23.229 1.00 94.88 91 GLN A O 1
ATOM 703 N N . THR A 1 92 ? 29.364 -1.314 -23.635 1.00 95.31 92 THR A N 1
ATOM 704 C CA . THR A 1 92 ? 30.293 -0.645 -24.563 1.00 95.31 92 THR A CA 1
ATOM 705 C C . THR A 1 92 ? 30.834 0.698 -24.080 1.00 95.31 92 THR A C 1
ATOM 707 O O . THR A 1 92 ? 31.965 1.046 -24.410 1.00 95.31 92 THR A O 1
ATOM 710 N N . GLU A 1 93 ? 30.066 1.456 -23.300 1.00 94.56 93 GLU A N 1
ATOM 711 C CA . GLU A 1 93 ? 30.327 2.884 -23.085 1.00 94.56 93 GLU A CA 1
ATOM 712 C C . GLU A 1 93 ? 30.298 3.338 -21.631 1.00 94.56 93 GLU A C 1
ATOM 714 O O . GLU A 1 93 ? 30.912 4.359 -21.319 1.00 94.56 93 GLU A O 1
ATOM 719 N N . VAL A 1 94 ? 29.615 2.616 -20.742 1.00 93.31 94 VAL A N 1
ATOM 720 C CA . VAL A 1 94 ? 29.594 2.974 -19.320 1.00 93.31 94 VAL A CA 1
ATOM 721 C C . VAL A 1 94 ? 31.020 3.019 -18.752 1.00 93.31 94 VAL A C 1
ATOM 723 O O . VAL A 1 94 ? 31.785 2.083 -18.990 1.00 93.31 94 VAL A O 1
ATOM 726 N N . PRO A 1 95 ? 31.424 4.066 -18.013 1.00 92.88 95 PRO A N 1
ATOM 727 C CA . PRO A 1 95 ? 32.738 4.088 -17.382 1.00 92.88 95 PRO A CA 1
ATOM 728 C C . PRO A 1 95 ? 32.899 2.908 -16.426 1.00 92.88 95 PRO A C 1
ATOM 730 O O . PRO A 1 95 ? 32.002 2.623 -15.630 1.00 92.88 95 PRO A O 1
ATOM 733 N N . ARG A 1 96 ? 34.039 2.220 -16.492 1.00 93.12 96 ARG A N 1
ATOM 734 C CA . ARG A 1 96 ? 34.333 1.132 -15.560 1.00 93.12 96 ARG A CA 1
ATOM 735 C C . ARG A 1 96 ? 34.610 1.676 -14.170 1.00 93.12 96 ARG A C 1
ATOM 737 O O . ARG A 1 96 ? 35.272 2.702 -14.007 1.00 93.12 96 ARG A O 1
ATOM 744 N N . ASP A 1 97 ? 34.155 0.938 -13.167 1.00 92.06 97 ASP A N 1
ATOM 745 C CA . ASP A 1 97 ? 34.315 1.299 -11.759 1.00 92.06 97 ASP A CA 1
ATOM 746 C C . ASP A 1 97 ? 35.788 1.479 -11.356 1.00 92.06 97 ASP A C 1
ATOM 748 O O . ASP A 1 97 ? 36.080 2.343 -10.528 1.00 92.06 97 ASP A O 1
ATOM 752 N N . ASP A 1 98 ? 36.692 0.709 -11.977 1.00 92.12 98 ASP A N 1
ATOM 753 C CA . ASP A 1 98 ? 38.147 0.714 -11.763 1.00 92.12 98 ASP A CA 1
ATOM 754 C C . ASP A 1 98 ? 38.908 1.777 -12.582 1.00 92.12 98 ASP A C 1
ATOM 756 O O . ASP A 1 98 ? 40.125 1.904 -12.455 1.00 92.12 98 ASP A O 1
ATOM 760 N N . GLY A 1 99 ? 38.214 2.534 -13.437 1.00 93.06 99 GLY A N 1
ATOM 761 C CA . GLY A 1 99 ? 38.814 3.549 -14.304 1.00 93.06 99 GLY A CA 1
ATOM 762 C C . GLY A 1 99 ? 39.619 3.004 -15.492 1.00 93.06 99 GLY A C 1
ATOM 763 O O . GLY A 1 99 ? 40.239 3.793 -16.202 1.00 93.06 99 GLY A O 1
ATOM 764 N N . SER A 1 100 ? 39.606 1.692 -15.757 1.00 94.94 100 SER A N 1
ATOM 765 C CA . SER A 1 100 ? 40.397 1.057 -16.831 1.00 94.94 100 SER A CA 1
ATOM 766 C C . SER A 1 100 ? 39.876 1.314 -18.252 1.00 94.94 100 SER A C 1
ATOM 768 O O . SER A 1 100 ? 40.476 0.862 -19.229 1.00 94.94 100 SER A O 1
ATOM 770 N N . GLY A 1 101 ? 38.753 2.017 -18.391 1.00 95.50 101 GLY A N 1
ATOM 771 C CA . GLY A 1 101 ? 38.117 2.317 -19.667 1.00 95.50 101 GLY A CA 1
ATOM 772 C C . GLY A 1 101 ? 36.600 2.272 -19.553 1.00 95.50 101 GLY A C 1
ATOM 773 O O . GLY A 1 101 ? 36.043 2.590 -18.504 1.00 95.50 101 GLY A O 1
ATOM 774 N N . ASN A 1 102 ? 35.947 1.844 -20.633 1.00 96.44 102 ASN A N 1
ATOM 775 C CA . ASN A 1 102 ? 34.494 1.827 -20.756 1.00 96.44 102 ASN A CA 1
ATOM 776 C C . ASN A 1 102 ? 33.971 0.421 -21.090 1.00 96.44 102 ASN A C 1
ATOM 778 O O . ASN A 1 102 ? 34.665 -0.379 -21.723 1.00 96.44 102 ASN A O 1
ATOM 782 N N . GLY A 1 103 ? 32.732 0.147 -20.693 1.00 96.00 103 GLY A N 1
ATOM 783 C CA . GLY A 1 103 ? 31.956 -1.024 -21.073 1.00 96.00 103 GLY A CA 1
ATOM 784 C C . GLY A 1 103 ? 32.279 -2.300 -20.294 1.00 96.00 103 GLY A C 1
ATOM 785 O O . GLY A 1 103 ? 33.438 -2.630 -20.013 1.00 96.00 103 GLY A O 1
ATOM 786 N N . TYR A 1 104 ? 31.231 -3.069 -20.013 1.00 95.00 104 TYR A N 1
ATOM 787 C CA . TYR A 1 104 ? 31.284 -4.420 -19.462 1.00 95.00 104 TYR A CA 1
ATOM 788 C C . TYR A 1 104 ? 30.785 -5.433 -20.507 1.00 95.00 104 TYR A C 1
ATOM 790 O O . TYR A 1 104 ? 29.640 -5.884 -20.437 1.00 95.00 104 TYR A O 1
ATOM 798 N N . PRO A 1 105 ? 31.623 -5.830 -21.486 1.00 94.50 105 PRO A N 1
ATOM 799 C CA . PRO A 1 105 ? 31.192 -6.644 -22.630 1.00 94.50 105 PRO A CA 1
ATOM 800 C C . PRO A 1 105 ? 30.721 -8.056 -22.248 1.00 94.50 105 PRO A C 1
ATOM 802 O O . PRO A 1 105 ? 30.049 -8.715 -23.033 1.00 94.50 105 PRO A O 1
ATOM 805 N N . ASN A 1 106 ? 31.057 -8.516 -21.040 1.00 91.56 106 ASN A N 1
ATOM 806 C CA . ASN A 1 106 ? 30.659 -9.825 -20.522 1.00 91.56 106 ASN A CA 1
ATOM 807 C C . ASN A 1 106 ? 29.255 -9.829 -19.894 1.00 91.56 106 ASN A C 1
ATOM 809 O O . ASN A 1 106 ? 28.770 -10.891 -19.505 1.00 91.56 106 ASN A O 1
ATOM 813 N N . LEU A 1 107 ? 28.593 -8.670 -19.787 1.00 92.62 107 LEU A N 1
ATOM 814 C CA . LEU A 1 107 ? 27.185 -8.620 -19.405 1.00 92.62 107 LEU A CA 1
ATOM 815 C C . LEU A 1 107 ? 26.348 -9.342 -20.458 1.00 92.62 107 LEU A C 1
ATOM 817 O O . LEU A 1 107 ? 26.450 -9.058 -21.651 1.00 92.62 107 LEU A O 1
ATOM 821 N N . LYS A 1 108 ? 25.501 -10.267 -20.013 1.00 92.19 108 LYS A N 1
ATOM 822 C CA . LYS A 1 108 ? 24.713 -11.129 -20.890 1.00 92.19 108 LYS A CA 1
ATOM 823 C C . LYS A 1 108 ? 23.235 -11.048 -20.526 1.00 92.19 108 LYS A C 1
ATOM 825 O O . LYS A 1 108 ? 22.858 -11.321 -19.391 1.00 92.19 108 LYS A O 1
ATOM 830 N N . LEU A 1 109 ? 22.403 -10.736 -21.518 1.00 93.00 109 LEU A N 1
ATOM 831 C CA . LEU A 1 109 ? 20.950 -10.869 -21.413 1.00 93.00 109 LEU A CA 1
ATOM 832 C C . LEU A 1 109 ? 20.563 -12.344 -21.267 1.00 93.00 109 LEU A C 1
ATOM 834 O O . LEU A 1 109 ? 21.182 -13.224 -21.874 1.00 93.00 109 LEU A O 1
ATOM 838 N N . ARG A 1 110 ? 19.525 -12.618 -20.473 1.00 91.88 110 ARG A N 1
ATOM 839 C CA . ARG A 1 110 ? 19.065 -13.978 -20.156 1.00 91.88 110 ARG A CA 1
ATOM 840 C C . ARG A 1 110 ? 17.652 -14.246 -20.696 1.00 91.88 110 ARG A C 1
ATOM 842 O O . ARG A 1 110 ? 16.689 -14.161 -19.936 1.00 91.88 110 ARG A O 1
ATOM 849 N N . PRO A 1 111 ? 17.520 -14.589 -21.997 1.00 92.94 111 PRO A N 1
ATOM 850 C CA . PRO A 1 111 ? 16.264 -15.018 -22.624 1.00 92.94 111 PRO A CA 1
ATOM 851 C C . PRO A 1 111 ? 15.468 -16.050 -21.825 1.00 92.94 111 PRO A C 1
ATOM 853 O O . PRO A 1 111 ? 14.245 -15.985 -21.739 1.00 92.94 111 PRO A O 1
ATOM 856 N N . ASP A 1 112 ? 16.176 -16.989 -21.203 1.00 90.75 112 ASP A N 1
ATOM 857 C CA . ASP A 1 112 ? 15.611 -18.091 -20.434 1.00 90.75 112 ASP A CA 1
ATOM 858 C C . ASP A 1 112 ? 14.873 -17.643 -19.163 1.00 90.75 112 ASP A C 1
ATOM 860 O O . ASP A 1 112 ? 13.965 -18.340 -18.724 1.00 90.75 112 ASP A O 1
ATOM 864 N N . GLN A 1 113 ? 15.200 -16.474 -18.600 1.00 89.88 113 GLN A N 1
ATOM 865 C CA . GLN A 1 113 ? 14.566 -15.984 -17.369 1.00 89.88 113 GLN A CA 1
ATOM 866 C C . GLN A 1 113 ? 13.177 -15.386 -17.618 1.00 89.88 113 GLN A C 1
ATOM 868 O O . GLN A 1 113 ? 12.299 -15.485 -16.766 1.00 89.88 113 GLN A O 1
ATOM 873 N N . PHE A 1 114 ? 12.954 -14.796 -18.795 1.00 88.25 114 PHE A N 1
ATOM 874 C CA . PHE A 1 114 ? 11.669 -14.186 -19.161 1.00 88.25 114 PHE A CA 1
ATOM 875 C C . PHE A 1 114 ? 10.919 -14.935 -20.264 1.00 88.25 114 PHE A C 1
ATOM 877 O O . PHE A 1 114 ? 9.804 -14.550 -20.608 1.00 88.25 114 PHE A O 1
ATOM 884 N N . SER A 1 115 ? 11.504 -16.003 -20.818 1.00 89.31 115 SER A N 1
ATOM 885 C CA . SER A 1 115 ? 10.982 -16.693 -22.006 1.00 89.31 115 SER A CA 1
ATOM 886 C C . SER A 1 115 ? 10.774 -15.749 -23.203 1.00 89.31 115 SER A C 1
ATOM 888 O O . SER A 1 115 ? 9.848 -15.914 -23.996 1.00 89.31 115 SER A O 1
ATOM 890 N N . THR A 1 116 ? 11.646 -14.748 -23.342 1.00 92.94 116 THR A N 1
ATOM 891 C CA . THR A 1 116 ? 11.674 -13.790 -24.456 1.00 92.94 116 THR A CA 1
ATOM 892 C C . THR A 1 116 ? 12.971 -13.962 -25.236 1.00 92.94 116 THR A C 1
ATOM 894 O O . THR A 1 116 ? 14.020 -14.204 -24.652 1.00 92.94 116 THR A O 1
ATOM 897 N N . SER A 1 117 ? 12.944 -13.836 -26.565 1.00 92.81 117 SER A N 1
ATOM 898 C CA . SER A 1 117 ? 14.135 -14.071 -27.402 1.00 92.81 117 SER A CA 1
ATOM 899 C C . SER A 1 117 ? 15.281 -13.084 -27.150 1.00 92.81 117 SER A C 1
ATOM 901 O O . SER A 1 117 ? 16.431 -13.390 -27.449 1.00 92.81 117 SER A O 1
ATOM 903 N N . ASP A 1 118 ? 14.967 -11.902 -26.621 1.00 92.06 118 ASP A N 1
ATOM 904 C CA . ASP A 1 118 ? 15.895 -10.795 -26.378 1.00 92.06 118 ASP A CA 1
ATOM 905 C C . ASP A 1 118 ? 16.236 -10.605 -24.886 1.00 92.06 118 ASP A C 1
ATOM 907 O O . ASP A 1 118 ? 17.016 -9.721 -24.547 1.00 92.06 118 ASP A O 1
ATOM 911 N N . GLY A 1 119 ? 15.688 -11.429 -23.983 1.00 91.31 119 GLY A N 1
ATOM 912 C CA . GLY A 1 119 ? 15.946 -11.335 -22.542 1.00 91.31 119 GLY A CA 1
ATOM 913 C C . GLY A 1 119 ? 15.310 -10.129 -21.849 1.00 91.31 119 GLY A C 1
ATOM 914 O O . GLY A 1 119 ? 15.639 -9.866 -20.693 1.00 91.31 119 GLY A O 1
ATOM 915 N N . THR A 1 120 ? 14.407 -9.404 -22.516 1.00 92.50 120 THR A N 1
ATOM 916 C CA . THR A 1 120 ? 13.598 -8.346 -21.893 1.00 92.50 120 THR A CA 1
ATOM 917 C C . THR A 1 120 ? 12.369 -8.924 -21.188 1.00 92.50 120 THR A C 1
ATOM 919 O O . THR A 1 120 ? 11.919 -10.026 -21.503 1.00 92.50 120 THR A O 1
ATOM 922 N N . ALA A 1 121 ? 11.801 -8.191 -20.228 1.00 90.56 121 ALA A N 1
ATOM 923 C CA . ALA A 1 121 ? 10.532 -8.580 -19.618 1.00 90.56 121 ALA A CA 1
ATOM 924 C C . ALA A 1 121 ? 9.405 -8.614 -20.679 1.00 90.56 121 ALA A C 1
ATOM 926 O O . ALA A 1 121 ? 9.381 -7.772 -21.581 1.00 90.56 121 ALA A O 1
ATOM 927 N N . PRO A 1 122 ? 8.432 -9.540 -20.577 1.00 89.06 122 PRO A N 1
ATOM 928 C CA . PRO A 1 122 ? 7.370 -9.688 -21.578 1.00 89.06 122 PRO A CA 1
ATOM 929 C C . PRO A 1 122 ? 6.416 -8.486 -21.641 1.00 89.06 122 PRO A C 1
ATOM 931 O O . PRO A 1 122 ? 5.712 -8.312 -22.637 1.00 89.06 122 PRO A O 1
ATOM 934 N N . GLN A 1 123 ? 6.375 -7.668 -20.586 1.00 88.81 123 GLN A N 1
ATOM 935 C CA . GLN A 1 123 ? 5.606 -6.431 -20.489 1.00 88.81 123 GLN A CA 1
ATOM 936 C C . GLN A 1 123 ? 6.427 -5.363 -19.754 1.00 88.81 123 GLN A C 1
ATOM 938 O O . GLN A 1 123 ? 7.192 -5.708 -18.847 1.00 88.81 123 GLN A O 1
ATOM 943 N N . PRO A 1 124 ? 6.259 -4.075 -20.099 1.00 89.25 124 PRO A N 1
ATOM 944 C CA . PRO A 1 124 ? 6.879 -2.993 -19.351 1.00 89.25 124 PRO A CA 1
ATOM 945 C C . PRO A 1 124 ? 6.254 -2.857 -17.958 1.00 89.25 124 PRO A C 1
ATOM 947 O O . PRO A 1 124 ? 5.049 -3.038 -17.767 1.00 89.25 124 PRO A O 1
ATOM 950 N N . TYR A 1 125 ? 7.069 -2.457 -16.985 1.00 88.88 125 TYR A N 1
ATOM 951 C CA . TYR A 1 125 ? 6.564 -2.010 -15.695 1.00 88.88 125 TYR A CA 1
ATOM 952 C C . TYR A 1 125 ? 5.947 -0.612 -15.838 1.00 88.88 125 TYR A C 1
ATOM 954 O O . TYR A 1 125 ? 6.644 0.366 -16.102 1.00 88.88 125 TYR A O 1
ATOM 962 N N . ILE A 1 126 ? 4.631 -0.509 -15.650 1.00 88.19 126 ILE A N 1
ATOM 963 C CA . ILE A 1 126 ? 3.908 0.763 -15.739 1.00 88.19 126 ILE A CA 1
ATOM 964 C C . ILE A 1 126 ? 3.859 1.422 -14.360 1.00 88.19 126 ILE A C 1
ATOM 966 O O . ILE A 1 126 ? 3.146 0.960 -13.466 1.00 88.19 126 ILE A O 1
ATOM 970 N N . ARG A 1 127 ? 4.607 2.518 -14.189 1.00 84.56 127 ARG A N 1
ATOM 971 C CA . ARG A 1 127 ? 4.723 3.229 -12.905 1.00 84.56 127 ARG A CA 1
ATOM 972 C C . ARG A 1 127 ? 3.473 4.033 -12.544 1.00 84.56 127 ARG A C 1
ATOM 974 O O . ARG A 1 127 ? 3.099 4.086 -11.374 1.00 84.56 127 ARG A O 1
ATOM 981 N N . GLU A 1 128 ? 2.814 4.621 -13.537 1.00 83.88 128 GLU A N 1
ATOM 982 C CA . GLU A 1 128 ? 1.567 5.367 -13.365 1.00 83.88 128 GLU A CA 1
ATOM 983 C C . GLU A 1 128 ? 0.518 4.944 -14.381 1.00 83.88 128 GLU A C 1
ATOM 985 O O . GLU A 1 128 ? 0.815 4.748 -15.555 1.00 83.88 128 GLU A O 1
ATOM 990 N N . GLY A 1 129 ? -0.725 4.831 -13.918 1.00 85.31 129 GLY A N 1
ATOM 991 C CA . GLY A 1 129 ? -1.866 4.491 -14.754 1.00 85.31 129 GLY A CA 1
ATOM 992 C C . GLY A 1 129 ? -2.954 5.554 -14.706 1.00 85.31 129 GLY A C 1
ATOM 993 O O . GLY A 1 129 ? -2.877 6.552 -13.985 1.00 85.31 129 GLY A O 1
ATOM 994 N N . ARG A 1 130 ? -4.027 5.306 -15.458 1.00 89.06 130 ARG A N 1
ATOM 995 C CA . ARG A 1 130 ? -5.254 6.091 -15.324 1.00 89.06 130 ARG A CA 1
ATOM 996 C C . ARG A 1 130 ? -5.856 5.873 -13.949 1.00 89.06 130 ARG A C 1
ATOM 998 O O . ARG A 1 130 ? -6.019 4.736 -13.517 1.00 89.06 130 ARG A O 1
ATOM 1005 N N . ARG A 1 131 ? -6.241 6.970 -13.311 1.00 92.12 131 ARG A N 1
ATOM 1006 C CA . ARG A 1 131 ? -6.883 6.976 -12.000 1.00 92.12 131 ARG A CA 1
ATOM 1007 C C . ARG A 1 131 ? -8.354 7.326 -12.131 1.00 92.12 131 ARG A C 1
ATOM 1009 O O . ARG A 1 131 ? -8.753 8.094 -13.012 1.00 92.12 131 ARG A O 1
ATOM 1016 N N . ILE A 1 132 ? -9.167 6.754 -11.255 1.00 95.38 132 ILE A N 1
ATOM 1017 C CA . ILE A 1 132 ? -10.560 7.166 -11.126 1.00 95.38 132 ILE A CA 1
ATOM 1018 C C . ILE A 1 132 ? -10.641 8.597 -10.577 1.00 95.38 132 ILE A C 1
ATOM 1020 O O . ILE A 1 132 ? -9.756 9.063 -9.861 1.00 95.38 132 ILE A O 1
ATOM 1024 N N . LYS A 1 133 ? -11.751 9.289 -10.853 1.00 96.88 133 LYS A N 1
ATOM 1025 C CA . LYS A 1 133 ? -12.180 10.398 -9.990 1.00 96.88 133 LYS A CA 1
ATOM 1026 C C . LYS A 1 133 ? -12.891 9.787 -8.787 1.00 96.88 133 LYS A C 1
ATOM 1028 O O . LYS A 1 133 ? -14.039 9.354 -8.918 1.00 96.88 133 LYS A O 1
ATOM 1033 N N . ALA A 1 134 ? -12.173 9.688 -7.675 1.00 97.75 134 ALA A N 1
ATOM 1034 C CA . ALA A 1 134 ? -12.657 9.084 -6.442 1.00 97.75 134 ALA A CA 1
ATOM 1035 C C . ALA A 1 134 ? -13.426 10.087 -5.568 1.00 97.75 134 ALA A C 1
ATOM 1037 O O . ALA A 1 134 ? -13.340 11.298 -5.785 1.00 97.75 134 ALA A O 1
ATOM 1038 N N . ARG A 1 135 ? -14.175 9.590 -4.576 1.00 97.25 135 ARG A N 1
ATOM 1039 C CA . ARG A 1 135 ? -14.835 10.437 -3.564 1.00 97.25 135 ARG A CA 1
ATOM 1040 C C . ARG A 1 135 ? -13.824 11.168 -2.686 1.00 97.25 135 ARG A C 1
ATOM 1042 O O . ARG A 1 135 ? -14.112 12.271 -2.231 1.00 97.25 135 ARG A O 1
ATOM 1049 N N . TYR A 1 136 ? -12.653 10.570 -2.487 1.00 98.12 136 TYR A N 1
ATOM 1050 C CA . TYR A 1 136 ? -11.523 11.194 -1.820 1.00 98.12 136 TYR A CA 1
ATOM 1051 C C . TYR A 1 136 ? -10.259 11.063 -2.673 1.00 98.12 136 TYR A C 1
ATOM 1053 O O . TYR A 1 136 ? -9.930 9.973 -3.134 1.00 98.12 136 TYR A O 1
ATOM 1061 N N . THR A 1 137 ? -9.550 12.172 -2.873 1.00 98.25 137 THR A N 1
ATOM 1062 C CA . THR A 1 137 ? -8.229 12.176 -3.512 1.00 98.25 137 THR A CA 1
ATOM 1063 C C . THR A 1 137 ? -7.189 12.434 -2.439 1.00 98.25 137 THR A C 1
ATOM 1065 O O . THR A 1 137 ? -7.201 13.498 -1.826 1.00 98.25 137 THR A O 1
ATOM 1068 N N . ILE A 1 138 ? -6.283 11.482 -2.237 1.00 98.06 138 ILE A N 1
ATOM 1069 C CA . ILE A 1 138 ? -5.207 11.596 -1.251 1.00 98.06 138 ILE A CA 1
ATOM 1070 C C . ILE A 1 138 ? -4.186 12.627 -1.735 1.00 98.06 138 ILE A C 1
ATOM 1072 O O . ILE A 1 138 ? -3.661 12.500 -2.848 1.00 98.06 138 ILE A O 1
ATOM 1076 N N . VAL A 1 139 ? -3.882 13.620 -0.901 1.00 96.38 139 VAL A N 1
ATOM 1077 C CA . VAL A 1 139 ? -2.959 14.729 -1.205 1.00 96.38 139 VAL A CA 1
ATOM 1078 C C . VAL A 1 139 ? -1.702 14.671 -0.337 1.00 96.38 139 VAL A C 1
ATOM 1080 O O . VAL A 1 139 ? -1.657 13.949 0.654 1.00 96.38 139 VAL A O 1
ATOM 1083 N N . GLN A 1 140 ? -0.650 15.399 -0.720 1.00 94.25 140 GLN A N 1
ATOM 1084 C CA . GLN A 1 140 ? 0.654 15.344 -0.044 1.00 94.25 140 GLN A CA 1
ATOM 1085 C C . GLN A 1 140 ? 0.550 15.619 1.465 1.00 94.25 140 GLN A C 1
ATOM 1087 O O . GLN A 1 140 ? 1.150 14.898 2.258 1.00 94.25 140 GLN A O 1
ATOM 1092 N N . GLN A 1 141 ? -0.266 16.604 1.843 1.00 94.50 141 GLN A N 1
ATOM 1093 C CA . GLN A 1 141 ? -0.490 17.052 3.222 1.00 94.50 141 GLN A CA 1
ATOM 1094 C C . GLN A 1 141 ? -1.093 15.965 4.121 1.00 94.50 141 GLN A C 1
ATOM 1096 O O . GLN A 1 141 ? -1.061 16.062 5.349 1.00 94.50 141 GLN A O 1
ATOM 1101 N N . ASP A 1 142 ? -1.663 14.920 3.519 1.00 96.06 142 ASP A N 1
ATOM 1102 C CA . ASP A 1 142 ? -2.159 13.780 4.271 1.00 96.06 142 ASP A CA 1
ATOM 1103 C C . ASP A 1 142 ? -1.011 12.907 4.804 1.00 96.06 142 ASP A C 1
ATOM 1105 O O . ASP A 1 142 ? -1.241 12.105 5.702 1.00 96.06 142 ASP A O 1
ATOM 1109 N N . LEU A 1 143 ? 0.210 13.035 4.275 1.00 93.25 143 LEU A N 1
ATOM 1110 C CA . LEU A 1 143 ? 1.304 12.074 4.461 1.00 93.25 143 LEU A CA 1
ATOM 1111 C C . LEU A 1 143 ? 2.596 12.716 4.969 1.00 93.25 143 LEU A C 1
ATOM 1113 O O . LEU A 1 143 ? 3.305 12.111 5.777 1.00 93.25 143 LEU A O 1
ATOM 1117 N N . ASP A 1 144 ? 2.941 13.887 4.437 1.00 86.75 144 ASP A N 1
ATOM 1118 C CA . ASP A 1 144 ? 4.276 14.456 4.579 1.00 86.75 144 ASP A CA 1
ATOM 1119 C C . ASP A 1 144 ? 4.520 15.057 5.963 1.00 86.75 144 ASP A C 1
ATOM 1121 O O . ASP A 1 144 ? 3.672 15.701 6.574 1.00 86.75 144 ASP A O 1
ATOM 1125 N N . GLN A 1 145 ? 5.725 14.851 6.484 1.00 86.44 145 GLN A N 1
ATOM 1126 C CA . GLN A 1 145 ? 6.024 15.192 7.877 1.00 86.44 145 GLN A CA 1
ATOM 1127 C C . GLN A 1 145 ? 5.911 16.701 8.153 1.00 86.44 145 GLN A C 1
ATOM 1129 O O . GLN A 1 145 ? 5.582 17.097 9.265 1.00 86.44 145 GLN A O 1
ATOM 1134 N N . ALA A 1 146 ? 6.109 17.542 7.132 1.00 86.00 146 ALA A N 1
ATOM 1135 C CA . ALA A 1 146 ? 6.022 18.997 7.239 1.00 86.00 146 ALA A CA 1
ATOM 1136 C C . ALA A 1 146 ? 4.611 19.516 7.579 1.00 86.00 146 ALA A C 1
ATOM 1138 O O . ALA A 1 146 ? 4.490 20.586 8.172 1.00 86.00 146 ALA A O 1
ATOM 1139 N N . HIS A 1 147 ? 3.552 18.773 7.237 1.00 84.31 147 HIS A N 1
ATOM 1140 C CA . HIS A 1 147 ? 2.164 19.173 7.506 1.00 84.31 147 HIS A CA 1
ATOM 1141 C C . HIS A 1 147 ? 1.526 18.388 8.662 1.00 84.31 147 HIS A C 1
ATOM 1143 O O . HIS A 1 147 ? 0.348 18.585 8.973 1.00 84.31 147 HIS A O 1
ATOM 1149 N N . ARG A 1 148 ? 2.279 17.496 9.318 1.00 85.50 148 ARG A N 1
ATOM 1150 C CA . ARG A 1 148 ? 1.786 16.638 10.403 1.00 85.50 148 ARG A CA 1
ATOM 1151 C C . ARG A 1 148 ? 2.460 17.017 11.721 1.00 85.50 148 ARG A C 1
ATOM 1153 O O . ARG A 1 148 ? 3.674 16.964 11.842 1.00 85.50 148 ARG A O 1
ATOM 1160 N N . GLY A 1 149 ? 1.666 17.351 12.740 1.00 76.12 149 GLY A N 1
ATOM 1161 C CA . GLY A 1 149 ? 2.155 17.743 14.074 1.00 76.12 149 GLY A CA 1
ATOM 1162 C C . GLY A 1 149 ? 2.570 16.585 14.994 1.00 76.12 149 GLY A C 1
ATOM 1163 O O . GLY A 1 149 ? 2.694 16.783 16.197 1.00 76.12 149 GLY A O 1
ATOM 1164 N N . GLY A 1 150 ? 2.728 15.372 14.465 1.00 82.69 150 GLY A N 1
ATOM 1165 C CA . GLY A 1 150 ? 3.015 14.164 15.240 1.00 82.69 150 GLY A CA 1
ATOM 1166 C C . GLY A 1 150 ? 3.544 13.034 14.353 1.00 82.69 150 GLY A C 1
ATOM 1167 O O . GLY A 1 150 ? 3.703 13.241 13.149 1.00 82.69 150 GLY A O 1
ATOM 1168 N N . PRO A 1 151 ? 3.783 11.831 14.906 1.00 86.81 151 PRO A N 1
ATOM 1169 C CA . PRO A 1 151 ? 4.502 10.747 14.226 1.00 86.81 151 PRO A CA 1
ATOM 1170 C C . PRO A 1 151 ? 3.646 9.979 13.201 1.00 86.81 151 PRO A C 1
ATOM 1172 O O . PRO A 1 151 ? 3.910 8.814 12.914 1.00 86.81 151 PRO A O 1
ATOM 1175 N N . ARG A 1 152 ? 2.555 10.575 12.702 1.00 91.19 152 ARG A N 1
ATOM 1176 C CA . ARG A 1 152 ? 1.532 9.872 11.917 1.00 91.19 152 ARG A CA 1
ATOM 1177 C C . ARG A 1 152 ? 0.988 10.715 10.771 1.00 91.19 152 ARG A C 1
ATOM 1179 O O . ARG A 1 152 ? 0.780 11.929 10.891 1.00 91.19 152 ARG A O 1
ATOM 1186 N N . ALA A 1 153 ? 0.671 10.022 9.681 1.00 94.81 153 ALA A N 1
ATOM 1187 C CA . ALA A 1 153 ? -0.114 10.553 8.579 1.00 94.81 153 ALA A CA 1
ATOM 1188 C C . ALA A 1 153 ? -1.544 10.895 9.040 1.00 94.81 153 ALA A C 1
ATOM 1190 O O . ALA A 1 153 ? -1.912 10.762 10.212 1.00 94.81 153 ALA A O 1
ATOM 1191 N N . LYS A 1 154 ? -2.365 11.392 8.118 1.00 95.88 154 LYS A N 1
ATOM 1192 C CA . LYS A 1 154 ? -3.786 11.635 8.347 1.00 95.88 154 LYS A CA 1
ATOM 1193 C C . LYS A 1 154 ? -4.482 10.359 8.791 1.00 95.88 154 LYS A C 1
ATOM 1195 O O . LYS A 1 154 ? -4.359 9.332 8.133 1.00 95.88 154 LYS A O 1
ATOM 1200 N N . ASN A 1 155 ? -5.233 10.468 9.886 1.00 95.81 155 ASN A N 1
ATOM 1201 C CA . ASN A 1 155 ? -6.120 9.400 10.303 1.00 95.81 155 ASN A CA 1
ATOM 1202 C C . ASN A 1 155 ? -7.353 9.369 9.393 1.00 95.81 155 ASN A C 1
ATOM 1204 O O . ASN A 1 155 ? -7.984 10.406 9.166 1.00 95.81 155 ASN A O 1
ATOM 1208 N N . TYR A 1 156 ? -7.688 8.179 8.907 1.00 97.88 156 TYR A N 1
ATOM 1209 C CA . TYR A 1 156 ? -8.859 7.923 8.078 1.00 97.88 156 TYR A CA 1
ATOM 1210 C C . TYR A 1 156 ? -9.811 6.962 8.802 1.00 97.88 156 TYR A C 1
ATOM 1212 O O . TYR A 1 156 ? -9.537 5.760 8.852 1.00 97.88 156 TYR A O 1
ATOM 1220 N N . PRO A 1 157 ? -10.943 7.451 9.345 1.00 97.44 157 PRO A N 1
ATOM 1221 C CA . PRO A 1 157 ? -11.945 6.590 9.980 1.00 97.44 157 PRO A CA 1
ATOM 1222 C C . PRO A 1 157 ? -12.538 5.539 9.034 1.00 97.44 157 PRO A C 1
ATOM 1224 O O . PRO A 1 157 ? -12.969 4.475 9.475 1.00 97.44 157 PRO A O 1
ATOM 1227 N N . ASP A 1 158 ? -12.519 5.817 7.730 1.00 98.56 158 ASP A N 1
ATOM 1228 C CA . ASP A 1 158 ? -12.918 4.914 6.652 1.00 98.56 158 ASP A CA 1
ATOM 1229 C C . ASP A 1 158 ? -11.751 4.094 6.087 1.00 98.56 158 ASP A C 1
ATOM 1231 O O . ASP A 1 158 ? -11.839 3.595 4.968 1.00 98.56 158 ASP A O 1
ATOM 1235 N N . SER A 1 159 ? -10.649 3.949 6.827 1.00 98.75 159 SER A N 1
ATOM 1236 C CA . SER A 1 159 ? -9.519 3.134 6.387 1.00 98.75 159 SER A CA 1
ATOM 1237 C C . SER A 1 159 ? -9.952 1.714 6.030 1.00 98.75 159 SER A C 1
ATOM 1239 O O . SER A 1 159 ? -10.718 1.075 6.759 1.00 98.75 159 SER A O 1
ATOM 1241 N N . CYS A 1 160 ? -9.420 1.231 4.912 1.00 98.62 160 CYS A N 1
ATOM 1242 C CA . CYS A 1 160 ? -9.518 -0.144 4.456 1.00 98.62 160 CYS A CA 1
ATOM 1243 C C . CYS A 1 160 ? -8.139 -0.802 4.306 1.00 98.62 160 CYS A C 1
ATOM 1245 O O . CYS A 1 160 ? -8.027 -1.804 3.612 1.00 98.62 160 CYS A O 1
ATOM 1247 N N . GLY A 1 161 ? -7.080 -0.232 4.884 1.00 98.25 161 GLY A N 1
ATOM 1248 C CA . GLY A 1 161 ? -5.724 -0.756 4.725 1.00 98.25 161 GLY A CA 1
ATOM 1249 C C . GLY A 1 161 ? -4.643 0.214 5.182 1.00 98.25 161 GLY A C 1
ATOM 1250 O O . GLY A 1 161 ? -4.939 1.345 5.570 1.00 98.25 161 GLY A O 1
ATOM 1251 N N . ILE A 1 162 ? -3.377 -0.198 5.095 1.00 97.62 162 ILE A N 1
ATOM 1252 C CA . ILE A 1 162 ? -2.215 0.638 5.438 1.00 97.62 162 ILE A CA 1
ATOM 1253 C C . ILE A 1 162 ? -1.094 0.520 4.405 1.00 97.62 162 ILE A C 1
ATOM 1255 O O . ILE A 1 162 ? -1.072 -0.398 3.587 1.00 97.62 162 ILE A O 1
ATOM 1259 N N . GLY A 1 163 ? -0.137 1.443 4.467 1.00 95.88 163 GLY A N 1
ATOM 1260 C CA . GLY A 1 163 ? 1.057 1.424 3.635 1.00 95.88 163 GLY A CA 1
ATOM 1261 C C . GLY A 1 163 ? 2.202 2.249 4.213 1.00 95.88 163 GLY A C 1
ATOM 1262 O O . GLY A 1 163 ? 2.004 3.164 5.014 1.00 95.88 163 GLY A O 1
ATOM 1263 N N . PHE A 1 164 ? 3.420 1.918 3.789 1.00 93.88 164 PHE A N 1
ATOM 1264 C CA . PHE A 1 164 ? 4.614 2.704 4.074 1.00 93.88 164 PHE A CA 1
ATOM 1265 C C . PHE A 1 164 ? 5.689 2.454 3.014 1.00 93.88 164 PHE A C 1
ATOM 1267 O O . PHE A 1 164 ? 5.928 1.312 2.624 1.00 93.88 164 PHE A O 1
ATOM 1274 N N . TYR A 1 165 ? 6.346 3.526 2.568 1.00 88.81 165 TYR A N 1
ATOM 1275 C CA . TYR A 1 165 ? 7.453 3.465 1.608 1.00 88.81 165 TYR A CA 1
ATOM 1276 C C . TYR A 1 165 ? 8.664 4.329 2.012 1.00 88.81 165 TYR A C 1
ATOM 1278 O O . TYR A 1 165 ? 9.588 4.530 1.234 1.00 88.81 165 TYR A O 1
ATOM 1286 N N . GLY A 1 166 ? 8.684 4.890 3.224 1.00 82.88 166 GLY A N 1
ATOM 1287 C CA . GLY A 1 166 ? 9.760 5.794 3.657 1.00 82.88 166 GLY A CA 1
ATOM 1288 C C . GLY A 1 166 ? 9.720 7.195 3.031 1.00 82.88 166 GLY A C 1
ATOM 1289 O O . 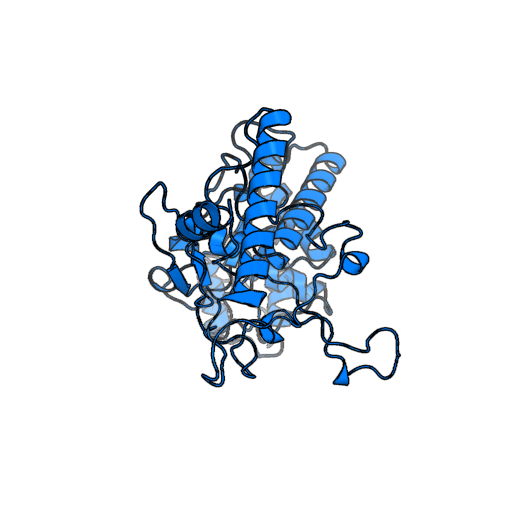GLY A 1 166 ? 10.169 8.144 3.669 1.00 82.88 166 GLY A O 1
ATOM 1290 N N . GLY A 1 167 ? 9.118 7.366 1.850 1.00 89.50 167 GLY A N 1
ATOM 1291 C CA . GLY A 1 167 ? 8.923 8.674 1.226 1.00 89.50 167 GLY A CA 1
ATOM 1292 C C . GLY A 1 167 ? 7.978 8.674 0.026 1.00 89.50 167 GLY A C 1
ATOM 1293 O O . GLY A 1 167 ? 7.546 7.630 -0.461 1.00 89.50 167 GLY A O 1
ATOM 1294 N N . LEU A 1 168 ? 7.649 9.877 -0.444 1.00 89.81 168 LEU A N 1
ATOM 1295 C CA . LEU A 1 168 ? 7.050 10.122 -1.753 1.00 89.81 168 LEU A CA 1
ATOM 1296 C C . LEU A 1 168 ? 8.168 10.111 -2.788 1.00 89.81 168 LEU A C 1
ATOM 1298 O O . LEU A 1 168 ? 8.886 11.098 -2.918 1.00 89.81 168 LEU A O 1
ATOM 1302 N N . ASP A 1 169 ? 8.306 9.001 -3.502 1.00 87.50 169 ASP A N 1
ATOM 1303 C CA . ASP A 1 169 ? 9.243 8.845 -4.617 1.00 87.50 169 ASP A CA 1
ATOM 1304 C C . ASP A 1 169 ? 8.605 9.365 -5.908 1.00 87.50 169 ASP A C 1
ATOM 1306 O O . ASP A 1 169 ? 7.931 8.641 -6.663 1.00 87.50 169 ASP A O 1
ATOM 1310 N N . ILE A 1 170 ? 8.747 10.675 -6.084 1.00 86.50 170 ILE A N 1
ATOM 1311 C CA . ILE A 1 170 ? 8.190 11.440 -7.189 1.00 86.50 170 ILE A CA 1
ATOM 1312 C C . ILE A 1 170 ? 9.207 11.379 -8.319 1.00 86.50 170 ILE A C 1
ATOM 1314 O O . ILE A 1 170 ? 10.293 11.953 -8.225 1.00 86.50 170 ILE A O 1
ATOM 1318 N N . HIS A 1 171 ? 8.849 10.687 -9.396 1.00 79.56 171 HIS A N 1
ATOM 1319 C CA . HIS A 1 171 ? 9.685 10.663 -10.586 1.00 79.56 171 HIS A CA 1
ATOM 1320 C C . HIS A 1 171 ? 9.445 11.894 -11.438 1.00 79.56 171 HIS A C 1
ATOM 1322 O O . HIS A 1 171 ? 8.308 12.345 -11.594 1.00 79.56 171 HIS A O 1
ATOM 1328 N N . GLY A 1 172 ? 10.532 12.404 -12.012 1.00 74.38 172 GLY A N 1
ATOM 1329 C CA . GLY A 1 172 ? 10.457 13.565 -12.878 1.00 74.38 172 GLY A CA 1
ATOM 1330 C C . GLY A 1 172 ? 9.538 13.328 -14.079 1.00 74.38 172 GLY A C 1
ATOM 1331 O O . GLY A 1 172 ? 9.525 12.253 -14.675 1.00 74.38 172 GLY A O 1
ATOM 1332 N N . LEU A 1 173 ? 8.786 14.362 -14.448 1.00 71.50 173 LEU A N 1
ATOM 1333 C CA . LEU A 1 173 ? 7.978 14.395 -15.665 1.00 71.50 173 LEU A CA 1
ATOM 1334 C C . LEU A 1 173 ? 8.474 15.547 -16.534 1.00 71.50 173 LEU A C 1
ATOM 1336 O O . LEU A 1 173 ? 8.077 16.702 -16.343 1.00 71.50 173 LEU A O 1
ATOM 1340 N N . ALA A 1 174 ? 9.319 15.218 -17.513 1.00 63.62 174 ALA A N 1
ATOM 1341 C CA . ALA A 1 174 ? 9.920 16.194 -18.422 1.00 63.62 174 ALA A CA 1
ATOM 1342 C C . ALA A 1 174 ? 8.867 17.057 -19.140 1.00 63.62 174 ALA A C 1
ATOM 1344 O O . ALA A 1 174 ? 9.049 18.263 -19.283 1.00 63.62 174 ALA A O 1
ATOM 1345 N N . ALA A 1 175 ? 7.723 16.466 -19.505 1.00 64.44 175 ALA A N 1
ATOM 1346 C CA . ALA A 1 175 ? 6.632 17.149 -20.202 1.00 64.44 175 ALA A CA 1
ATOM 1347 C C . ALA A 1 175 ? 6.019 18.333 -19.426 1.00 64.44 175 ALA A C 1
ATOM 1349 O O . ALA A 1 175 ? 5.414 19.210 -20.038 1.00 64.44 175 ALA A O 1
ATOM 1350 N N . VAL A 1 176 ? 6.153 18.363 -18.096 1.00 63.66 176 VAL A N 1
ATOM 1351 C CA . VAL A 1 176 ? 5.599 19.426 -17.235 1.00 63.66 176 VAL A CA 1
ATOM 1352 C C . VAL A 1 176 ? 6.656 20.093 -16.348 1.00 63.66 176 VAL A C 1
ATOM 1354 O O . VAL A 1 176 ? 6.305 20.879 -15.473 1.00 63.66 176 VAL A O 1
ATOM 1357 N N . GLY A 1 177 ? 7.943 19.791 -16.556 1.00 64.44 177 GLY A N 1
ATOM 1358 C CA . GLY A 1 177 ? 9.048 20.387 -15.797 1.00 64.44 177 GLY A CA 1
ATOM 1359 C C . GLY A 1 177 ? 9.084 20.007 -14.311 1.00 64.44 177 GLY A C 1
ATOM 1360 O O . GLY A 1 177 ? 9.613 20.769 -13.506 1.00 64.44 177 GLY A O 1
ATOM 1361 N N . MET A 1 178 ? 8.516 18.857 -13.933 1.00 73.44 178 MET A N 1
ATOM 1362 C CA . MET A 1 178 ? 8.562 18.358 -12.552 1.00 73.44 178 MET A CA 1
ATOM 1363 C C . MET A 1 178 ? 9.879 17.606 -12.313 1.00 73.44 178 MET A C 1
ATOM 1365 O O . MET A 1 178 ? 10.127 16.629 -13.024 1.00 73.44 178 MET A O 1
ATOM 1369 N N . PRO A 1 179 ? 10.721 18.019 -11.346 1.00 72.88 179 PRO A N 1
ATOM 1370 C CA . PRO A 1 179 ? 11.950 17.303 -11.017 1.00 72.88 179 PRO A CA 1
ATOM 1371 C C . PRO A 1 179 ? 11.674 16.038 -10.192 1.00 72.88 179 PRO A C 1
ATOM 1373 O O . PRO A 1 179 ? 10.659 15.943 -9.504 1.00 72.88 179 PRO A O 1
ATOM 1376 N N . GLN A 1 180 ? 12.622 15.096 -10.217 1.00 80.12 180 GLN A N 1
ATOM 1377 C CA . GLN A 1 180 ? 12.654 13.970 -9.281 1.00 80.12 180 GLN A CA 1
ATOM 1378 C C . GLN A 1 180 ? 12.749 14.505 -7.844 1.00 80.12 180 GLN A C 1
ATOM 1380 O O . GLN A 1 180 ? 13.589 15.363 -7.561 1.00 80.12 180 GLN A O 1
ATOM 1385 N N . GLN A 1 181 ? 11.920 13.999 -6.934 1.00 83.94 181 GLN A N 1
ATOM 1386 C CA . GLN A 1 181 ? 11.969 14.351 -5.516 1.00 83.94 181 GLN A CA 1
ATOM 1387 C C . GLN A 1 181 ? 11.678 13.140 -4.637 1.00 83.94 181 GLN A C 1
ATOM 1389 O O . GLN A 1 181 ? 10.878 12.278 -4.993 1.00 83.94 181 GLN A O 1
ATOM 1394 N N . PHE A 1 182 ? 12.297 13.123 -3.458 1.00 87.56 182 PHE A N 1
ATOM 1395 C CA . PHE A 1 182 ? 11.983 12.179 -2.395 1.00 87.56 182 PHE A CA 1
ATOM 1396 C C . PHE A 1 182 ? 11.606 12.956 -1.134 1.00 87.56 182 PHE A C 1
ATOM 1398 O O . PHE A 1 182 ? 12.448 13.634 -0.546 1.00 87.56 182 PHE A O 1
ATOM 1405 N N . ILE A 1 183 ? 10.333 12.899 -0.740 1.00 89.12 183 ILE A N 1
ATOM 1406 C CA . ILE A 1 183 ? 9.817 13.635 0.425 1.00 89.12 183 ILE A CA 1
ATOM 1407 C C . ILE A 1 183 ? 9.509 12.643 1.540 1.00 89.12 183 ILE A C 1
ATOM 1409 O O . ILE A 1 183 ? 8.705 11.737 1.338 1.00 89.12 183 ILE A O 1
ATOM 1413 N N . SER A 1 184 ? 10.103 12.822 2.720 1.00 91.31 184 SER A N 1
ATOM 1414 C CA . SER A 1 184 ? 9.827 11.9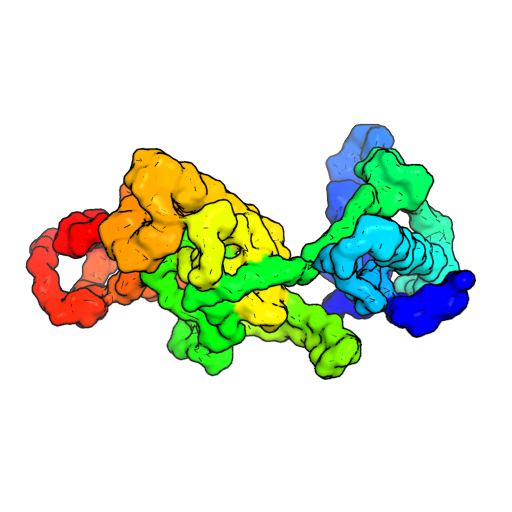70 3.880 1.00 91.31 184 SER A CA 1
ATOM 1415 C C . SER A 1 184 ? 8.349 12.013 4.276 1.00 91.31 184 SER A C 1
ATOM 1417 O O . SER A 1 184 ? 7.744 13.084 4.388 1.00 91.31 184 SER A O 1
ATOM 1419 N N . ILE A 1 185 ? 7.781 10.838 4.544 1.00 93.25 185 ILE A N 1
ATOM 1420 C CA . ILE A 1 185 ? 6.387 10.672 4.975 1.00 93.25 185 ILE A CA 1
ATOM 1421 C C . ILE A 1 185 ? 6.295 9.856 6.250 1.00 93.25 185 ILE A C 1
ATOM 1423 O O . ILE A 1 185 ? 7.230 9.153 6.635 1.00 93.25 185 ILE A O 1
ATOM 1427 N N . TRP A 1 186 ? 5.132 9.922 6.880 1.00 94.12 186 TRP A N 1
ATOM 1428 C CA . TRP A 1 186 ? 4.739 8.955 7.893 1.00 94.12 186 TRP A CA 1
ATOM 1429 C C . TRP A 1 186 ? 4.087 7.717 7.262 1.00 94.12 186 TRP A C 1
ATOM 1431 O O . TRP A 1 186 ? 3.528 7.814 6.163 1.00 94.12 186 TRP A O 1
ATOM 1441 N N . PRO A 1 187 ? 4.108 6.557 7.946 1.00 94.94 187 PRO A N 1
ATOM 1442 C CA . PRO A 1 187 ? 3.217 5.454 7.610 1.00 94.94 187 PRO A CA 1
ATOM 1443 C C . PRO A 1 187 ? 1.759 5.917 7.567 1.00 94.94 187 PRO A C 1
ATOM 1445 O O . PRO A 1 187 ? 1.346 6.781 8.348 1.00 94.94 187 PRO A O 1
ATOM 1448 N N . PHE A 1 188 ? 0.992 5.363 6.634 1.00 96.25 188 PHE A N 1
ATOM 1449 C CA . PHE A 1 188 ? -0.310 5.892 6.244 1.00 96.25 188 PHE A CA 1
ATOM 1450 C C . PHE A 1 188 ? -1.372 4.806 6.101 1.00 96.25 188 PHE A C 1
ATOM 1452 O O . PHE A 1 188 ? -1.077 3.613 6.081 1.00 96.25 188 PHE A O 1
ATOM 1459 N N . GLN A 1 189 ? -2.624 5.244 6.001 1.00 98.00 189 GLN A N 1
ATOM 1460 C CA . GLN A 1 189 ? -3.788 4.388 5.793 1.00 98.00 189 GLN A CA 1
ATOM 1461 C C . GLN A 1 189 ? -4.339 4.581 4.379 1.00 98.00 189 GLN A C 1
ATOM 1463 O O . GLN A 1 189 ? -4.147 5.632 3.771 1.00 98.00 189 GLN A O 1
ATOM 1468 N N . ILE A 1 190 ? -5.048 3.580 3.869 1.00 98.56 190 ILE A N 1
ATOM 1469 C CA . ILE A 1 190 ? -5.746 3.627 2.586 1.00 98.56 190 ILE A CA 1
ATOM 1470 C C . ILE A 1 190 ? -7.215 3.968 2.882 1.00 98.56 190 ILE A C 1
ATOM 1472 O O . ILE A 1 190 ? -7.929 3.101 3.383 1.00 98.56 190 ILE A O 1
ATOM 1476 N N . PRO A 1 191 ? -7.697 5.197 2.617 1.00 98.56 191 PRO A N 1
ATOM 1477 C CA . PRO A 1 191 ? -9.105 5.527 2.818 1.00 98.56 191 PRO A CA 1
ATOM 1478 C C . PRO A 1 191 ? -9.987 4.820 1.790 1.00 98.56 191 PRO A C 1
ATOM 1480 O O . PRO A 1 191 ? -9.729 4.902 0.584 1.00 98.56 191 PRO A O 1
ATOM 1483 N N . LEU A 1 192 ? -11.082 4.205 2.242 1.00 98.56 192 LEU A N 1
ATOM 1484 C CA . LEU A 1 192 ? -12.072 3.584 1.365 1.00 98.56 192 LEU A CA 1
ATOM 1485 C C . LEU A 1 192 ? -12.602 4.582 0.328 1.00 98.56 192 LEU A C 1
ATOM 1487 O O . LEU A 1 192 ? -12.790 4.223 -0.833 1.00 98.56 192 LEU A O 1
ATOM 1491 N N . GLY A 1 193 ? -12.761 5.858 0.693 1.00 98.19 193 GLY A N 1
ATOM 1492 C CA . GLY A 1 193 ? -13.152 6.923 -0.231 1.00 98.19 193 GLY A CA 1
ATOM 1493 C C . GLY A 1 193 ? -12.256 7.069 -1.473 1.00 98.19 193 GLY A C 1
ATOM 1494 O O . GLY A 1 193 ? -12.753 7.510 -2.513 1.00 98.19 193 GLY A O 1
ATOM 1495 N N . ALA A 1 194 ? -10.978 6.666 -1.410 1.00 98.38 194 ALA A N 1
ATOM 1496 C CA . ALA A 1 194 ? -10.071 6.652 -2.564 1.00 98.38 194 ALA A CA 1
ATOM 1497 C C . ALA A 1 194 ? -10.316 5.465 -3.511 1.00 98.38 194 ALA A C 1
ATOM 1499 O O . ALA A 1 194 ? -9.913 5.517 -4.676 1.00 98.38 194 ALA A O 1
ATOM 1500 N N . LEU A 1 195 ? -11.005 4.423 -3.045 1.00 98.19 195 LEU A N 1
ATOM 1501 C CA . LEU A 1 195 ? -11.422 3.275 -3.847 1.00 98.19 195 LEU A CA 1
ATOM 1502 C C . LEU A 1 195 ? -12.823 3.471 -4.453 1.00 98.19 195 LEU A C 1
ATOM 1504 O O . LEU A 1 195 ? -13.197 2.732 -5.357 1.00 98.19 195 LEU A O 1
ATOM 1508 N N . ILE A 1 196 ? -13.608 4.463 -4.015 1.00 97.94 196 ILE A N 1
ATOM 1509 C CA . ILE A 1 196 ? -14.977 4.669 -4.517 1.00 97.94 196 ILE A CA 1
ATOM 1510 C C . ILE A 1 196 ? -15.015 5.708 -5.647 1.00 97.94 196 ILE A C 1
ATOM 1512 O O . ILE A 1 196 ? -14.744 6.886 -5.395 1.00 97.94 196 ILE A O 1
ATOM 1516 N N . PRO A 1 197 ? -15.417 5.346 -6.881 1.00 97.00 197 PRO A N 1
ATOM 1517 C CA . PRO A 1 197 ? -15.598 6.311 -7.963 1.00 97.00 197 PRO A CA 1
ATOM 1518 C C . PRO A 1 197 ? -16.820 7.214 -7.751 1.00 97.00 197 PRO A C 1
ATOM 1520 O O . PRO A 1 197 ? -17.869 6.767 -7.301 1.00 97.00 197 PRO A O 1
ATOM 1523 N N . VAL A 1 198 ? -16.729 8.478 -8.177 1.00 95.81 198 VAL A N 1
ATOM 1524 C CA . VAL A 1 198 ? -17.864 9.425 -8.116 1.00 95.81 198 VAL A CA 1
ATOM 1525 C C . VAL A 1 198 ? -18.975 9.061 -9.109 1.00 95.81 198 VAL A C 1
ATOM 1527 O O . VAL A 1 198 ? -20.156 9.209 -8.812 1.00 95.81 198 VAL A O 1
ATOM 1530 N N . ARG A 1 199 ? -18.607 8.624 -10.322 1.00 94.69 199 ARG A N 1
ATOM 1531 C CA . ARG A 1 199 ? -19.552 8.482 -11.447 1.00 94.69 199 ARG A CA 1
ATOM 1532 C C . ARG A 1 199 ? -20.094 7.066 -11.638 1.00 94.69 199 ARG A C 1
ATOM 1534 O O . ARG A 1 199 ? -21.250 6.912 -12.016 1.00 94.69 199 ARG A O 1
ATOM 1541 N N . VAL A 1 200 ? -19.259 6.044 -11.467 1.00 93.31 200 VAL A N 1
ATOM 1542 C CA . VAL A 1 200 ? -19.605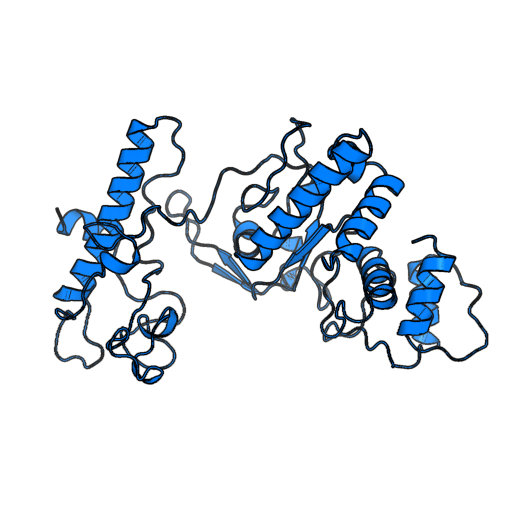 4.643 -11.761 1.00 93.31 200 VAL A CA 1
ATOM 1543 C C . VAL A 1 200 ? -19.774 3.868 -10.461 1.00 93.31 200 VAL A C 1
ATOM 1545 O O . VAL A 1 200 ? -19.012 4.076 -9.525 1.00 93.31 200 VAL A O 1
ATOM 1548 N N . LYS A 1 201 ? -20.782 2.993 -10.399 1.00 90.12 201 LYS A N 1
ATOM 1549 C CA . LYS A 1 201 ? -21.173 2.294 -9.161 1.00 90.12 201 LYS A CA 1
ATOM 1550 C C . LYS A 1 201 ? -20.769 0.815 -9.118 1.00 90.12 201 LYS A C 1
ATOM 1552 O O . LYS A 1 201 ? -20.887 0.193 -8.074 1.00 90.12 201 LYS A O 1
ATOM 1557 N N . ASN A 1 202 ? -20.306 0.261 -10.237 1.00 89.31 202 ASN A N 1
ATOM 1558 C CA . ASN A 1 202 ? -19.999 -1.161 -10.434 1.00 89.31 202 ASN A CA 1
ATOM 1559 C C . ASN A 1 202 ? -18.556 -1.397 -10.922 1.00 89.31 202 ASN A C 1
ATOM 1561 O O . ASN A 1 202 ? -18.286 -2.358 -11.636 1.00 89.31 202 ASN A O 1
ATOM 1565 N N . LEU A 1 203 ? -17.639 -0.491 -10.582 1.00 93.62 203 LEU A N 1
ATOM 1566 C CA . LEU A 1 203 ? -16.218 -0.587 -10.903 1.00 93.62 203 LEU A CA 1
ATOM 1567 C C . LEU A 1 203 ? -15.423 -0.197 -9.660 1.00 93.62 203 LEU A C 1
ATOM 1569 O O . LEU A 1 203 ? -15.692 0.856 -9.084 1.00 93.62 203 LEU A O 1
ATOM 1573 N N . LEU A 1 204 ? -14.434 -1.006 -9.290 1.00 96.56 204 LEU A N 1
ATOM 1574 C CA . LEU A 1 204 ? -13.494 -0.690 -8.221 1.00 96.56 204 LEU A CA 1
ATOM 1575 C C . LEU A 1 204 ? -12.064 -0.654 -8.780 1.00 96.56 204 LEU A C 1
ATOM 1577 O O . LEU A 1 204 ? -11.684 -1.556 -9.530 1.00 96.56 204 LEU A O 1
ATOM 1581 N N . PRO A 1 205 ? -11.270 0.384 -8.465 1.00 95.69 205 PRO A N 1
ATOM 1582 C CA . PRO A 1 205 ? -9.827 0.337 -8.641 1.00 95.69 205 PRO A CA 1
ATOM 1583 C C . PRO A 1 205 ? -9.226 -0.692 -7.673 1.00 95.69 205 PRO A C 1
ATOM 1585 O O . PRO A 1 205 ? -9.719 -0.860 -6.562 1.00 95.69 205 PRO A O 1
ATOM 1588 N N . ALA A 1 206 ? -8.163 -1.369 -8.097 1.00 95.69 206 ALA A N 1
ATOM 1589 C CA . ALA A 1 206 ? -7.552 -2.471 -7.347 1.00 95.69 206 ALA A CA 1
ATOM 1590 C C . ALA A 1 206 ? -6.012 -2.392 -7.331 1.00 95.69 206 ALA A C 1
ATOM 1592 O O . ALA A 1 206 ? -5.347 -3.368 -7.008 1.00 95.69 206 ALA A O 1
ATOM 1593 N N . CYS A 1 207 ? -5.437 -1.250 -7.730 1.00 93.44 207 CYS A N 1
ATOM 1594 C CA . CYS A 1 20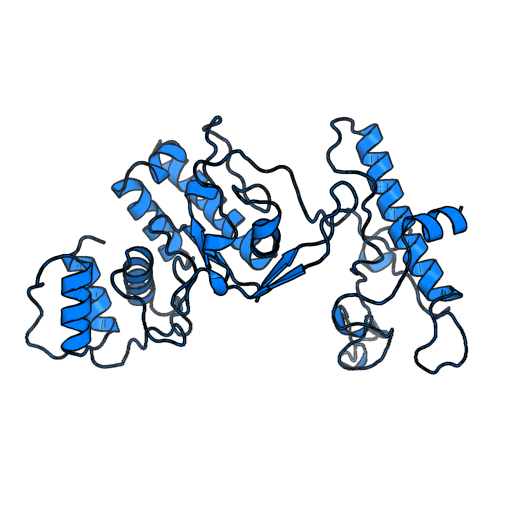7 ? -3.997 -0.981 -7.679 1.00 93.44 207 CYS A CA 1
ATOM 1595 C C . CYS A 1 207 ? -3.726 0.542 -7.736 1.00 93.44 207 CYS A C 1
ATOM 1597 O O . CYS A 1 207 ? -4.425 1.335 -7.107 1.00 93.44 207 CYS A O 1
ATOM 1599 N N . LYS A 1 208 ? -2.757 0.974 -8.554 1.00 92.19 208 LYS A N 1
ATOM 1600 C CA . LYS A 1 208 ? -2.344 2.364 -8.850 1.00 92.19 208 LYS A CA 1
ATOM 1601 C C . LYS A 1 208 ? -3.463 3.309 -9.315 1.00 92.19 208 LYS A C 1
ATOM 1603 O O . LYS A 1 208 ? -3.238 4.506 -9.473 1.00 92.19 208 LYS A O 1
ATOM 1608 N N . ASN A 1 209 ? -4.645 2.784 -9.629 1.00 93.75 209 ASN A N 1
ATOM 1609 C CA . ASN A 1 209 ? -5.750 3.511 -10.248 1.00 93.75 209 ASN A CA 1
ATOM 1610 C C . ASN A 1 209 ? -6.749 4.130 -9.249 1.00 93.75 209 ASN A C 1
ATOM 1612 O O . ASN A 1 209 ? -7.783 4.643 -9.686 1.00 93.75 209 ASN A O 1
ATOM 1616 N N . ILE A 1 210 ? -6.447 4.102 -7.946 1.00 97.25 210 ILE A N 1
ATOM 1617 C CA . ILE A 1 210 ? -7.225 4.762 -6.883 1.00 97.25 210 ILE A CA 1
ATOM 1618 C C . ILE A 1 210 ? -7.127 6.300 -6.936 1.00 97.25 210 ILE A C 1
ATOM 1620 O O . ILE A 1 210 ? -6.375 6.879 -7.723 1.00 97.25 210 ILE A O 1
ATOM 1624 N N . GLY A 1 211 ? -7.902 6.974 -6.085 1.00 97.56 211 GLY A N 1
ATOM 1625 C CA . GLY A 1 211 ? -7.882 8.424 -5.894 1.00 97.56 211 GLY A CA 1
ATOM 1626 C C . GLY A 1 211 ? -6.596 8.940 -5.249 1.00 97.56 211 GLY A C 1
ATOM 1627 O O . GLY A 1 211 ? -6.562 9.218 -4.053 1.00 97.56 211 GLY A O 1
ATOM 1628 N N . THR A 1 212 ? -5.551 9.127 -6.049 1.00 96.31 212 THR A N 1
ATOM 1629 C CA . THR A 1 212 ? -4.287 9.764 -5.651 1.00 96.31 212 THR A CA 1
ATOM 1630 C C . THR A 1 212 ? -3.924 10.907 -6.598 1.00 96.31 212 THR A C 1
ATOM 1632 O O . THR A 1 212 ? -4.357 10.975 -7.754 1.00 96.31 212 THR A O 1
ATOM 1635 N N . THR A 1 213 ? -3.108 11.833 -6.103 1.00 93.94 213 THR A N 1
ATOM 1636 C CA . THR A 1 213 ? -2.384 12.792 -6.949 1.00 93.94 213 THR A CA 1
ATOM 1637 C C . THR A 1 213 ? -1.160 12.120 -7.571 1.00 93.94 213 THR A C 1
ATOM 1639 O O . THR A 1 213 ? -0.729 11.074 -7.099 1.00 93.94 213 THR A O 1
ATOM 1642 N N . HIS A 1 214 ? -0.555 12.733 -8.593 1.00 89.44 214 HIS A N 1
ATOM 1643 C CA . HIS A 1 214 ? 0.757 12.296 -9.098 1.00 89.44 214 HIS A CA 1
ATOM 1644 C C . HIS A 1 214 ? 1.795 12.188 -7.961 1.00 89.44 214 HIS A C 1
ATOM 1646 O O . HIS A 1 214 ? 2.493 11.187 -7.847 1.00 89.44 214 HIS A O 1
ATOM 1652 N N . ILE A 1 215 ? 1.795 13.172 -7.056 1.00 91.69 215 ILE A N 1
ATOM 1653 C CA . ILE A 1 215 ? 2.693 13.242 -5.900 1.00 91.69 215 ILE A CA 1
ATOM 1654 C C . ILE A 1 215 ? 2.474 12.052 -4.956 1.00 91.69 215 ILE A C 1
ATOM 1656 O O . ILE A 1 215 ? 3.391 11.280 -4.690 1.00 91.69 215 ILE A O 1
ATOM 1660 N N . THR A 1 216 ? 1.244 11.864 -4.473 1.00 94.25 216 THR A N 1
ATOM 1661 C CA . THR A 1 216 ? 0.930 10.807 -3.496 1.00 94.25 216 THR A CA 1
ATOM 1662 C C . THR A 1 216 ? 0.969 9.410 -4.089 1.00 94.25 216 THR A C 1
ATOM 1664 O O . THR A 1 216 ? 1.290 8.452 -3.385 1.00 94.25 216 THR A O 1
ATOM 1667 N N . ASN A 1 217 ? 0.751 9.280 -5.397 1.00 92.88 217 ASN A N 1
ATOM 1668 C CA . ASN A 1 217 ? 0.967 8.022 -6.092 1.00 92.88 217 ASN A CA 1
ATOM 1669 C C . ASN A 1 217 ? 2.409 7.518 -5.924 1.00 92.88 217 ASN A C 1
ATOM 1671 O O . ASN A 1 217 ? 2.596 6.309 -5.892 1.00 92.88 217 ASN A O 1
ATOM 1675 N N . GLY A 1 218 ? 3.395 8.403 -5.715 1.00 91.38 218 GLY A N 1
ATOM 1676 C CA . GLY A 1 218 ? 4.785 8.050 -5.399 1.00 91.38 218 GLY A CA 1
ATOM 1677 C C . GLY A 1 218 ? 4.963 7.118 -4.192 1.00 91.38 218 GLY A C 1
ATOM 1678 O O . GLY A 1 218 ? 5.935 6.373 -4.159 1.00 91.38 218 GLY A O 1
ATOM 1679 N N . ALA A 1 219 ? 4.013 7.093 -3.249 1.00 93.94 219 ALA A N 1
ATOM 1680 C CA . ALA A 1 219 ? 4.005 6.142 -2.131 1.00 93.94 219 ALA A CA 1
ATOM 1681 C C . ALA A 1 219 ? 2.955 5.028 -2.271 1.00 93.94 219 ALA A C 1
ATOM 1683 O O . ALA A 1 219 ? 3.198 3.898 -1.852 1.00 93.94 219 ALA A O 1
ATOM 1684 N N . TYR A 1 220 ? 1.795 5.313 -2.871 1.00 95.38 220 TYR A N 1
ATOM 1685 C CA . TYR A 1 220 ? 0.698 4.338 -2.971 1.00 95.38 220 TYR A CA 1
ATOM 1686 C C . TYR A 1 220 ? 0.883 3.303 -4.095 1.00 95.38 220 TYR A C 1
ATOM 1688 O O . TYR A 1 220 ? 0.243 2.257 -4.065 1.00 95.38 220 TYR A O 1
ATOM 1696 N N . ARG A 1 221 ? 1.773 3.558 -5.067 1.00 92.31 221 ARG A N 1
ATOM 1697 C CA . ARG A 1 221 ? 2.105 2.642 -6.182 1.00 92.31 221 ARG A CA 1
ATOM 1698 C C . ARG A 1 221 ? 3.118 1.545 -5.831 1.00 92.31 221 ARG A C 1
ATOM 1700 O O . ARG A 1 221 ? 3.758 0.971 -6.710 1.00 92.31 221 ARG A O 1
ATOM 1707 N N . LEU A 1 222 ? 3.424 1.359 -4.556 1.00 91.06 222 LEU A N 1
ATOM 1708 C CA . LEU A 1 222 ? 4.404 0.360 -4.149 1.00 91.06 222 LEU A CA 1
ATOM 1709 C C . LEU A 1 222 ? 3.717 -0.981 -3.987 1.00 91.06 222 LEU A C 1
ATOM 1711 O O . LEU A 1 222 ? 2.628 -1.043 -3.432 1.00 91.06 222 LEU A O 1
ATOM 1715 N N . HIS A 1 223 ? 4.362 -2.050 -4.457 1.00 91.44 223 HIS A N 1
ATOM 1716 C CA . HIS A 1 223 ? 3.752 -3.379 -4.541 1.00 91.44 223 HIS A CA 1
ATOM 1717 C C . HIS A 1 223 ? 3.046 -3.835 -3.250 1.00 91.44 223 HIS A C 1
ATOM 1719 O O . HIS A 1 223 ? 1.910 -4.284 -3.367 1.00 91.44 223 HIS A O 1
ATOM 1725 N N . PRO A 1 224 ? 3.608 -3.657 -2.033 1.00 93.81 224 PRO A N 1
ATOM 1726 C CA . PRO A 1 224 ? 2.894 -4.021 -0.806 1.00 93.81 224 PRO A CA 1
ATOM 1727 C C . PRO A 1 224 ? 1.589 -3.235 -0.605 1.00 93.81 224 PRO A C 1
ATOM 1729 O O . PRO A 1 224 ? 0.586 -3.790 -0.168 1.00 93.81 224 PRO A O 1
ATOM 1732 N N . VAL A 1 225 ? 1.588 -1.947 -0.959 1.00 96.19 225 VAL A N 1
ATOM 1733 C CA . VAL A 1 225 ? 0.408 -1.076 -0.864 1.00 96.19 225 VAL A CA 1
ATOM 1734 C C . VAL A 1 225 ? -0.601 -1.429 -1.957 1.00 96.19 225 VAL A C 1
ATOM 1736 O O . VAL A 1 225 ? -1.791 -1.517 -1.681 1.00 96.19 225 VAL A O 1
ATOM 1739 N N . GLU A 1 226 ? -0.143 -1.699 -3.181 1.00 95.19 226 GLU A N 1
ATOM 1740 C CA . GLU A 1 226 ? -1.004 -2.155 -4.279 1.00 95.19 226 GLU A CA 1
ATOM 1741 C C . GLU A 1 226 ? -1.686 -3.486 -3.976 1.00 95.19 226 GLU A C 1
ATOM 1743 O O . GLU A 1 226 ? -2.862 -3.643 -4.293 1.00 95.19 226 GLU A O 1
ATOM 1748 N N . TRP A 1 227 ? -0.976 -4.429 -3.352 1.00 95.94 227 TRP A N 1
ATOM 1749 C CA . TRP A 1 227 ? -1.560 -5.697 -2.922 1.00 95.94 227 TRP A CA 1
ATOM 1750 C C . TRP A 1 227 ? -2.657 -5.483 -1.888 1.00 95.94 227 TRP A C 1
ATOM 1752 O O . TRP A 1 227 ? -3.742 -6.031 -2.060 1.00 95.94 227 TRP A O 1
ATOM 1762 N N . ASN A 1 228 ? -2.422 -4.626 -0.890 1.00 97.81 228 ASN A N 1
ATOM 1763 C CA . ASN A 1 228 ? -3.447 -4.270 0.088 1.00 97.81 228 ASN A CA 1
ATOM 1764 C C . ASN A 1 228 ? -4.665 -3.607 -0.590 1.00 97.81 228 ASN A C 1
ATOM 1766 O O . ASN A 1 228 ? -5.796 -4.029 -0.371 1.00 97.81 228 ASN A O 1
ATOM 1770 N N . ILE A 1 229 ? -4.451 -2.643 -1.497 1.00 98.31 229 ILE A N 1
ATOM 1771 C CA . ILE A 1 229 ? -5.540 -2.020 -2.274 1.00 98.31 229 ILE A CA 1
ATOM 1772 C C . ILE A 1 229 ? -6.346 -3.084 -3.034 1.00 98.31 229 ILE A C 1
ATOM 1774 O O . ILE A 1 229 ? -7.577 -3.039 -3.025 1.00 98.31 229 ILE A O 1
ATOM 1778 N N . GLY A 1 230 ? -5.672 -4.024 -3.701 1.00 98.12 230 GLY A N 1
ATOM 1779 C CA . GLY A 1 230 ? -6.316 -5.097 -4.455 1.00 98.12 230 GLY A CA 1
ATOM 1780 C C . GLY A 1 230 ? -7.112 -6.055 -3.570 1.00 98.12 230 GLY A C 1
ATOM 1781 O O . GLY A 1 230 ? -8.250 -6.390 -3.901 1.00 98.12 230 GLY A O 1
ATOM 1782 N N . GLU A 1 231 ? -6.548 -6.444 -2.429 1.00 97.94 231 GLU A N 1
ATOM 1783 C CA . GLU A 1 231 ? -7.204 -7.277 -1.420 1.00 97.94 231 GLU A CA 1
ATOM 1784 C C . GLU A 1 231 ? -8.466 -6.596 -0.876 1.00 97.94 231 GLU A C 1
ATOM 1786 O O . GLU A 1 231 ? -9.560 -7.164 -0.940 1.00 97.94 231 GLU A O 1
ATOM 1791 N N . SER A 1 232 ? -8.353 -5.337 -0.454 1.00 98.50 232 SER A N 1
ATOM 1792 C CA . SER A 1 232 ? -9.477 -4.562 0.071 1.00 98.50 232 SER A CA 1
ATOM 1793 C C . SER A 1 232 ? -10.548 -4.291 -0.983 1.00 98.50 232 SER A C 1
ATOM 1795 O O . SER A 1 232 ? -11.738 -4.373 -0.678 1.00 98.50 232 SER A O 1
ATOM 1797 N N . ALA A 1 233 ? -10.171 -4.039 -2.240 1.00 98.50 233 ALA A N 1
ATOM 1798 C CA . ALA A 1 233 ? -11.123 -3.902 -3.341 1.00 98.50 233 ALA A CA 1
ATOM 1799 C C . ALA A 1 233 ? -11.870 -5.217 -3.629 1.00 98.50 233 ALA A C 1
ATOM 1801 O O . ALA A 1 233 ? -13.084 -5.202 -3.849 1.00 98.50 233 ALA A O 1
ATOM 1802 N N . GLY A 1 234 ? -11.171 -6.356 -3.594 1.00 98.38 234 GLY A N 1
ATOM 1803 C CA . GLY A 1 234 ? -11.771 -7.681 -3.760 1.00 98.38 234 GLY A CA 1
ATOM 1804 C C . GLY A 1 234 ? -12.752 -8.025 -2.638 1.00 98.38 234 GLY A C 1
ATOM 1805 O O . GLY A 1 234 ? -13.879 -8.452 -2.904 1.00 98.38 234 GLY A O 1
ATOM 1806 N N . LEU A 1 235 ? -12.364 -7.769 -1.385 1.00 98.69 235 LEU A N 1
ATOM 1807 C CA . LEU A 1 235 ? -13.226 -7.961 -0.216 1.00 98.69 235 LEU A CA 1
ATOM 1808 C C . LEU A 1 235 ? -14.436 -7.027 -0.245 1.00 98.69 235 LEU A C 1
ATOM 1810 O O . LEU A 1 235 ? -15.540 -7.458 0.079 1.00 98.69 235 LEU A O 1
ATOM 1814 N N . LEU A 1 236 ? -14.267 -5.779 -0.691 1.00 98.62 236 LEU A N 1
ATOM 1815 C CA . LEU A 1 236 ? -15.372 -4.837 -0.854 1.00 98.62 236 LEU A CA 1
ATOM 1816 C C . LEU A 1 236 ? -16.368 -5.312 -1.913 1.00 98.62 236 LEU A C 1
ATOM 1818 O O . LEU A 1 236 ? -17.576 -5.240 -1.693 1.00 98.62 236 LEU A O 1
ATOM 1822 N N . ALA A 1 237 ? -15.879 -5.815 -3.051 1.00 98.31 237 ALA A N 1
ATOM 1823 C CA . ALA A 1 237 ? -16.732 -6.373 -4.096 1.00 98.31 237 ALA A CA 1
ATOM 1824 C C . ALA A 1 237 ? -17.540 -7.570 -3.574 1.00 98.31 237 ALA A C 1
ATOM 1826 O O . ALA A 1 237 ? -18.752 -7.628 -3.778 1.00 98.31 237 ALA A O 1
ATOM 1827 N N . ARG A 1 238 ? -16.887 -8.487 -2.848 1.00 98.12 238 ARG A N 1
ATOM 1828 C CA . ARG A 1 238 ? -17.554 -9.617 -2.190 1.00 98.12 238 ARG A CA 1
ATOM 1829 C C . ARG A 1 238 ? -18.621 -9.138 -1.203 1.00 98.12 238 ARG A C 1
ATOM 1831 O O . ARG A 1 238 ? -19.769 -9.557 -1.312 1.00 98.12 238 ARG A O 1
ATOM 1838 N N . PHE A 1 239 ? -18.255 -8.249 -0.280 1.00 98.62 239 PHE A N 1
ATOM 1839 C CA . PHE A 1 239 ? -19.154 -7.723 0.746 1.00 98.62 239 PHE A CA 1
ATOM 1840 C C . PHE A 1 239 ? -20.389 -7.061 0.125 1.00 98.62 239 PHE A C 1
ATOM 1842 O O . PHE A 1 239 ? -21.513 -7.303 0.563 1.00 98.62 239 PHE A O 1
ATOM 1849 N N . ALA A 1 240 ? -20.186 -6.261 -0.926 1.00 97.94 240 ALA A N 1
ATOM 1850 C CA . ALA A 1 240 ? -21.254 -5.607 -1.671 1.00 97.94 240 ALA A CA 1
ATOM 1851 C C . ALA A 1 240 ? -22.242 -6.619 -2.281 1.00 97.94 240 ALA A C 1
ATOM 1853 O O . ALA A 1 240 ? -23.454 -6.455 -2.139 1.00 97.94 240 ALA A O 1
ATOM 1854 N N . ILE A 1 241 ? -21.734 -7.693 -2.899 1.00 98.00 241 ILE A N 1
ATOM 1855 C CA . ILE A 1 241 ? -22.556 -8.764 -3.484 1.00 98.00 241 ILE A CA 1
ATOM 1856 C C . ILE A 1 241 ? -23.344 -9.510 -2.399 1.00 98.00 241 ILE A C 1
ATOM 1858 O O . ILE A 1 241 ? -24.554 -9.671 -2.533 1.00 98.00 241 ILE A O 1
ATOM 1862 N N . GLU A 1 242 ? -22.682 -9.941 -1.322 1.00 98.31 242 GLU A N 1
ATOM 1863 C CA . GLU A 1 242 ? -23.303 -10.741 -0.252 1.00 98.31 242 GLU A CA 1
ATOM 1864 C C . GLU A 1 242 ? -24.395 -9.973 0.507 1.00 98.31 242 GLU A C 1
ATOM 1866 O O . GLU A 1 242 ? -25.375 -10.569 0.947 1.00 98.31 242 GLU A O 1
ATOM 1871 N N . ASN A 1 243 ? -24.257 -8.650 0.623 1.00 98.00 243 ASN A N 1
ATOM 1872 C CA . ASN A 1 243 ? -25.211 -7.797 1.334 1.00 98.00 243 ASN A CA 1
ATOM 1873 C C . ASN A 1 243 ? -26.199 -7.077 0.401 1.00 98.00 243 ASN A C 1
ATOM 1875 O O . ASN A 1 243 ? -27.036 -6.316 0.880 1.00 98.00 243 ASN A O 1
ATOM 1879 N N . ASN A 1 244 ? -26.121 -7.306 -0.917 1.00 97.25 244 ASN A N 1
ATOM 1880 C CA . ASN A 1 244 ? -26.939 -6.632 -1.929 1.00 97.25 244 ASN A CA 1
ATOM 1881 C C . ASN A 1 244 ? -26.905 -5.089 -1.809 1.00 97.25 244 ASN A C 1
ATOM 1883 O O . ASN A 1 244 ? -27.936 -4.416 -1.854 1.00 97.25 244 ASN A O 1
ATOM 1887 N N . VAL A 1 245 ? -25.704 -4.531 -1.642 1.00 97.38 245 VAL A N 1
ATOM 1888 C CA . VAL A 1 245 ? -25.444 -3.081 -1.557 1.00 97.38 245 VAL A CA 1
ATOM 1889 C C . VAL A 1 245 ? -24.423 -2.661 -2.609 1.00 97.38 245 VAL A C 1
ATOM 1891 O O . VAL A 1 245 ? -23.633 -3.477 -3.079 1.00 97.38 245 VAL A O 1
ATOM 1894 N N . ALA A 1 246 ? -24.391 -1.385 -2.993 1.00 96.50 246 ALA A N 1
ATOM 1895 C CA . ALA A 1 246 ? -23.318 -0.883 -3.845 1.00 96.50 246 ALA A CA 1
ATOM 1896 C C . ALA A 1 246 ? -22.067 -0.564 -3.000 1.00 96.50 246 ALA A C 1
ATOM 1898 O O . ALA A 1 246 ? -22.199 -0.138 -1.851 1.00 96.50 246 ALA A O 1
ATOM 1899 N N . PRO A 1 247 ? -20.843 -0.627 -3.562 1.00 96.25 247 PRO A N 1
ATOM 1900 C CA . PRO A 1 247 ? -19.634 -0.197 -2.850 1.00 96.25 247 PRO A CA 1
ATOM 1901 C C . PRO A 1 247 ? -19.712 1.240 -2.308 1.00 96.25 247 PRO A C 1
ATOM 1903 O O . PRO A 1 247 ? -19.173 1.555 -1.250 1.00 96.25 247 PRO A O 1
ATOM 1906 N N . ASN A 1 248 ? -20.428 2.119 -3.016 1.00 95.50 248 ASN A N 1
ATOM 1907 C CA . ASN A 1 248 ? -20.670 3.484 -2.559 1.00 95.50 248 ASN A CA 1
ATOM 1908 C C . ASN A 1 248 ? -21.498 3.546 -1.266 1.00 95.50 248 ASN A C 1
ATOM 1910 O O . ASN A 1 248 ? -21.267 4.442 -0.457 1.00 95.50 248 ASN A O 1
ATOM 1914 N N . ASP A 1 249 ? -22.444 2.625 -1.083 1.00 96.56 249 ASP A N 1
ATOM 1915 C CA . ASP A 1 249 ? -23.305 2.578 0.100 1.00 96.56 249 ASP A CA 1
ATOM 1916 C C . ASP A 1 249 ? -22.485 2.163 1.324 1.00 96.56 249 ASP A C 1
ATOM 1918 O O . ASP A 1 249 ? -22.603 2.785 2.376 1.00 96.56 249 ASP A O 1
ATOM 1922 N N . VAL A 1 250 ? -21.547 1.220 1.155 1.00 97.69 250 VAL A N 1
ATOM 1923 C CA . VAL A 1 250 ? -20.585 0.834 2.202 1.00 97.69 250 VAL A CA 1
ATOM 1924 C C . VAL A 1 250 ? -19.808 2.048 2.711 1.00 97.69 250 VAL A C 1
ATOM 1926 O O . VAL A 1 250 ? -19.747 2.277 3.912 1.00 97.69 250 VAL A O 1
ATOM 1929 N N . ALA A 1 251 ? -19.285 2.882 1.809 1.00 95.50 251 ALA A N 1
ATOM 1930 C CA . ALA A 1 251 ? -18.544 4.088 2.187 1.00 95.50 251 ALA A CA 1
ATOM 1931 C C . ALA A 1 251 ? -19.421 5.228 2.741 1.00 95.50 251 ALA A C 1
ATOM 1933 O O . ALA A 1 251 ? -18.900 6.177 3.320 1.00 95.50 251 ALA A O 1
ATOM 1934 N N . SER A 1 252 ? -20.740 5.183 2.533 1.00 95.75 252 SER A N 1
ATOM 1935 C CA . SER A 1 252 ? -21.670 6.239 2.956 1.00 95.75 252 SER A CA 1
ATOM 1936 C C . SER A 1 252 ? -22.482 5.899 4.201 1.00 95.75 252 SER A C 1
ATOM 1938 O O . SER A 1 252 ? -23.062 6.804 4.798 1.00 95.75 252 SER A O 1
ATOM 1940 N N . THR A 1 253 ? -22.538 4.630 4.594 1.00 98.00 253 THR A N 1
ATOM 1941 C CA . THR A 1 253 ? -23.346 4.167 5.720 1.00 98.00 253 THR A CA 1
ATOM 1942 C C . THR A 1 253 ? -22.430 3.659 6.833 1.00 98.00 253 THR A C 1
ATOM 1944 O O . THR A 1 253 ? -21.812 2.611 6.659 1.00 98.00 253 THR A O 1
ATOM 1947 N N . PRO A 1 254 ? -22.373 4.334 8.000 1.00 96.94 254 PRO A N 1
ATOM 1948 C CA . PRO A 1 254 ? -21.460 3.968 9.086 1.00 96.94 254 PRO A CA 1
ATOM 1949 C C . PRO A 1 254 ? -21.545 2.500 9.520 1.00 96.94 254 PRO A C 1
ATOM 1951 O O . PRO A 1 254 ? -20.517 1.865 9.730 1.00 96.94 254 PRO A O 1
ATOM 1954 N N . ALA A 1 255 ? -22.756 1.936 9.589 1.00 97.81 255 ALA A N 1
ATOM 1955 C CA . ALA A 1 255 ? -22.950 0.530 9.937 1.00 97.81 255 ALA A CA 1
ATOM 1956 C C . ALA A 1 255 ? -22.340 -0.424 8.893 1.00 97.81 255 ALA A C 1
ATOM 1958 O O . ALA A 1 255 ? -21.637 -1.358 9.261 1.00 97.81 255 ALA A O 1
ATOM 1959 N N . LEU A 1 256 ? -22.547 -0.160 7.595 1.00 98.56 256 LEU A N 1
ATOM 1960 C CA . LEU A 1 256 ? -21.967 -0.976 6.522 1.00 98.56 256 LEU A CA 1
ATOM 1961 C C . LEU A 1 256 ? -20.444 -0.841 6.480 1.00 98.56 256 LEU A C 1
ATOM 1963 O O . LEU A 1 256 ? -19.755 -1.849 6.341 1.00 98.56 256 LEU A O 1
ATOM 1967 N N . LEU A 1 257 ? -19.921 0.380 6.641 1.00 98.62 257 LEU A N 1
ATOM 1968 C CA . LEU A 1 257 ? -18.484 0.624 6.750 1.00 98.62 257 LEU A CA 1
ATOM 1969 C C . LEU A 1 257 ? -17.884 -0.188 7.896 1.00 98.62 257 LEU A C 1
ATOM 1971 O O . LEU A 1 257 ? -16.871 -0.858 7.702 1.00 98.62 257 LEU A O 1
ATOM 1975 N N . ARG A 1 258 ? -18.522 -0.174 9.072 1.00 98.31 258 ARG A N 1
ATOM 1976 C CA . ARG A 1 258 ? -18.018 -0.918 10.224 1.00 98.31 258 ARG A CA 1
ATOM 1977 C C . ARG A 1 258 ? -18.059 -2.424 9.992 1.00 98.31 258 ARG A C 1
ATOM 1979 O O . ARG A 1 258 ? -17.059 -3.096 10.227 1.00 98.31 258 ARG A O 1
ATOM 1986 N N . SER A 1 259 ? -19.159 -2.956 9.459 1.00 98.56 259 SER A N 1
ATOM 1987 C CA . SER A 1 259 ? -19.247 -4.373 9.084 1.00 98.56 259 SER A CA 1
ATOM 1988 C C . SER A 1 259 ? -18.173 -4.773 8.067 1.00 98.56 259 SER A C 1
ATOM 1990 O O . SER A 1 259 ? -17.575 -5.840 8.193 1.00 98.56 259 SER A O 1
ATOM 1992 N N . PHE A 1 260 ? -17.874 -3.908 7.096 1.00 98.81 260 PHE A N 1
ATOM 1993 C CA . PHE A 1 260 ? -16.797 -4.140 6.138 1.00 98.81 260 PHE A CA 1
ATOM 1994 C C . PHE A 1 260 ? -15.407 -4.098 6.794 1.00 98.81 260 PHE A C 1
ATOM 1996 O O . PHE A 1 260 ? -14.566 -4.948 6.512 1.00 98.81 260 PHE A O 1
ATOM 2003 N N . GLN A 1 261 ? -15.165 -3.173 7.721 1.00 98.75 261 GLN A N 1
ATOM 2004 C CA . GLN A 1 261 ? -13.915 -3.124 8.483 1.00 98.75 261 GLN A CA 1
ATOM 2005 C C . GLN A 1 261 ? -13.725 -4.361 9.367 1.00 98.75 261 GLN A C 1
ATOM 2007 O O . GLN A 1 261 ? -12.617 -4.888 9.426 1.00 98.75 261 GLN A O 1
ATOM 2012 N N . HIS A 1 262 ? -14.785 -4.896 9.979 1.00 98.50 262 HIS A N 1
ATOM 2013 C CA . HIS A 1 262 ? -14.702 -6.190 10.664 1.00 98.50 262 HIS A CA 1
ATOM 2014 C C . HIS A 1 262 ? -14.357 -7.334 9.706 1.00 98.50 262 HIS A C 1
ATOM 2016 O O . HIS A 1 262 ? -13.556 -8.192 10.071 1.00 98.50 262 HIS A O 1
ATOM 2022 N N . LEU A 1 263 ? -14.904 -7.345 8.482 1.00 98.69 263 LEU A N 1
ATOM 2023 C CA . LEU A 1 263 ? -14.518 -8.331 7.468 1.00 98.69 263 LEU A CA 1
ATOM 2024 C C . LEU A 1 263 ? -13.017 -8.234 7.151 1.00 98.69 263 LEU A C 1
ATOM 2026 O O . LEU A 1 263 ? -12.334 -9.254 7.193 1.00 98.69 263 LEU A O 1
ATOM 2030 N N . LEU A 1 264 ? -12.496 -7.029 6.897 1.00 98.69 264 LEU A N 1
ATOM 2031 C CA . LEU A 1 264 ? -11.066 -6.797 6.654 1.00 98.69 264 LEU A CA 1
ATOM 2032 C C . LEU A 1 264 ? -10.200 -7.311 7.814 1.00 98.69 264 LEU A C 1
ATOM 2034 O O . LEU A 1 264 ? -9.259 -8.076 7.607 1.00 98.69 264 LEU A O 1
ATOM 2038 N N . LEU A 1 265 ? -10.560 -6.954 9.048 1.00 98.56 265 LEU A N 1
ATOM 2039 C CA . LEU A 1 265 ? -9.834 -7.381 10.244 1.00 98.56 265 LEU A CA 1
ATOM 2040 C C . LEU A 1 265 ? -9.893 -8.901 10.446 1.00 98.56 265 LEU A C 1
ATOM 2042 O O . LEU A 1 265 ? -8.899 -9.497 10.856 1.00 98.56 265 LEU A O 1
ATOM 2046 N N . SER A 1 266 ? -11.017 -9.543 10.109 1.00 97.44 266 SER A N 1
ATOM 2047 C CA . SER A 1 266 ? -11.191 -10.997 10.242 1.00 97.44 266 SER A CA 1
ATOM 2048 C C . SER A 1 266 ? -10.267 -11.814 9.334 1.00 97.44 266 SER A C 1
ATOM 2050 O O . SER A 1 266 ? -9.969 -12.965 9.649 1.00 97.44 266 SER A O 1
ATOM 2052 N N . VAL A 1 267 ? -9.789 -11.218 8.236 1.00 96.69 267 VAL A N 1
ATOM 2053 C CA . VAL A 1 267 ? -8.801 -11.825 7.330 1.00 96.69 267 VAL A CA 1
ATOM 2054 C C . VAL A 1 267 ? -7.387 -11.274 7.545 1.00 96.69 267 VAL A C 1
ATOM 2056 O O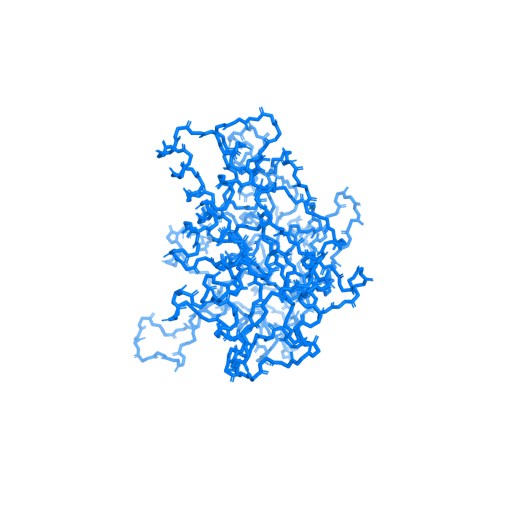 . VAL A 1 267 ? -6.473 -11.617 6.804 1.00 96.69 267 VAL A O 1
ATOM 2059 N N . GLY A 1 268 ? -7.187 -10.458 8.585 1.00 96.56 268 GLY A N 1
ATOM 2060 C CA . GLY A 1 268 ? -5.876 -9.963 8.997 1.00 96.56 268 GLY A CA 1
ATOM 2061 C C . GLY A 1 268 ? -5.420 -8.671 8.320 1.00 96.56 268 GLY A C 1
ATOM 2062 O O . GLY A 1 268 ? -4.263 -8.299 8.500 1.00 96.56 268 GLY A O 1
ATOM 2063 N N . VAL A 1 269 ? -6.287 -7.958 7.589 1.00 97.94 269 VAL A N 1
ATOM 2064 C CA . VAL A 1 269 ? -5.939 -6.657 6.991 1.00 97.94 269 VAL A CA 1
ATOM 2065 C C . VAL A 1 269 ? -5.910 -5.581 8.086 1.00 97.94 269 VAL A C 1
ATOM 2067 O O . VAL A 1 269 ? -6.957 -5.266 8.659 1.00 97.94 269 VAL A O 1
ATOM 2070 N N . PRO A 1 270 ? -4.746 -4.980 8.398 1.00 97.94 270 PRO A N 1
ATOM 2071 C CA . PRO A 1 270 ? -4.666 -3.900 9.375 1.00 97.94 270 PRO A CA 1
ATOM 2072 C C . PRO A 1 270 ? -5.214 -2.591 8.792 1.00 97.94 270 PRO A C 1
ATOM 2074 O O . PRO A 1 270 ? -5.058 -2.305 7.605 1.00 97.94 270 PRO A O 1
ATOM 2077 N N . LEU A 1 271 ? -5.832 -1.772 9.644 1.00 98.50 271 LEU A N 1
ATOM 2078 C CA . LEU A 1 271 ? -6.510 -0.527 9.255 1.00 98.50 271 LEU A CA 1
ATOM 2079 C C . LEU A 1 271 ? -5.813 0.730 9.795 1.00 98.50 271 LEU A C 1
ATOM 2081 O O . LEU A 1 271 ? -6.098 1.840 9.343 1.00 98.50 271 LEU A O 1
ATOM 2085 N N . PHE A 1 272 ? -4.903 0.557 10.747 1.00 97.94 272 PHE A N 1
ATOM 2086 C CA . PHE A 1 272 ? -4.118 1.575 11.422 1.00 97.94 272 PHE A CA 1
ATOM 2087 C C . PHE A 1 272 ? -2.694 1.056 11.665 1.00 97.94 272 PHE A C 1
ATOM 2089 O O . PHE A 1 272 ? -2.475 -0.134 11.906 1.00 97.94 272 PHE A O 1
ATOM 2096 N N . TRP A 1 273 ? -1.706 1.948 11.581 1.00 96.31 273 TRP A N 1
ATOM 2097 C CA . TRP A 1 273 ? -0.301 1.559 11.686 1.00 96.31 273 TRP A CA 1
ATOM 2098 C C . TRP A 1 273 ? 0.135 1.409 13.149 1.00 96.31 273 TRP A C 1
ATOM 2100 O O . TRP A 1 273 ? 0.368 2.402 13.840 1.00 96.31 273 TRP A O 1
ATOM 2110 N N . TRP A 1 274 ? 0.292 0.171 13.604 1.00 97.00 274 TRP A N 1
ATOM 2111 C CA . TRP A 1 274 ? 0.887 -0.181 14.895 1.00 97.00 274 TRP A CA 1
ATOM 2112 C C . TRP A 1 274 ? 2.198 -0.933 14.657 1.00 97.00 274 TRP A C 1
ATOM 2114 O O . TRP A 1 274 ? 2.265 -1.763 13.753 1.00 97.00 274 TRP A O 1
ATOM 2124 N N . THR A 1 275 ? 3.238 -0.658 15.445 1.00 96.25 275 THR A N 1
ATOM 2125 C CA . THR A 1 275 ? 4.556 -1.309 15.286 1.00 96.25 275 THR A CA 1
ATOM 2126 C C . THR A 1 275 ? 4.694 -2.628 16.048 1.00 96.25 275 THR A C 1
ATOM 2128 O O . THR A 1 275 ? 5.626 -3.382 15.785 1.00 96.25 275 THR A O 1
ATOM 2131 N N . ASP A 1 276 ? 3.768 -2.928 16.959 1.00 96.81 276 ASP A N 1
ATOM 2132 C CA . ASP A 1 276 ? 3.842 -4.051 17.902 1.00 96.81 276 ASP A CA 1
ATOM 2133 C C . ASP A 1 276 ? 2.525 -4.839 18.034 1.00 96.81 276 ASP A C 1
ATOM 2135 O O . ASP A 1 276 ? 2.341 -5.594 18.988 1.00 96.81 276 ASP A O 1
ATOM 2139 N N . ILE A 1 277 ? 1.601 -4.667 17.085 1.00 96.56 277 ILE A N 1
ATOM 2140 C CA . ILE A 1 277 ? 0.336 -5.405 17.038 1.00 96.56 277 ILE A CA 1
ATOM 2141 C C . ILE A 1 277 ? 0.328 -6.329 15.827 1.00 96.56 277 ILE A C 1
ATOM 2143 O O . ILE A 1 277 ? 0.422 -5.885 14.683 1.00 96.56 277 ILE A O 1
ATOM 2147 N N . THR A 1 278 ? 0.131 -7.614 16.093 1.00 91.56 278 THR A N 1
ATOM 2148 C CA . THR A 1 278 ? 0.032 -8.681 15.097 1.00 91.56 278 THR A CA 1
ATOM 2149 C C . THR A 1 278 ? -1.346 -9.345 15.130 1.00 91.56 278 THR A C 1
ATOM 2151 O O . THR A 1 278 ? -2.128 -9.153 16.060 1.00 91.56 278 THR A O 1
ATOM 2154 N N . ALA A 1 279 ? -1.673 -10.104 14.081 1.00 91.12 279 ALA A N 1
ATOM 2155 C CA . ALA A 1 279 ? -2.954 -10.808 13.944 1.00 91.12 279 ALA A CA 1
ATOM 2156 C C . ALA A 1 279 ? -3.005 -12.163 14.691 1.00 91.12 279 ALA A C 1
ATOM 2158 O O . ALA A 1 279 ? -3.954 -12.926 14.535 1.00 91.12 279 ALA A O 1
ATOM 2159 N N . ASP A 1 280 ? -1.992 -12.470 15.504 1.00 92.19 280 ASP A N 1
ATOM 2160 C CA . ASP A 1 280 ? -1.886 -13.672 16.343 1.00 92.19 280 ASP A CA 1
ATOM 2161 C C . ASP A 1 280 ? -2.912 -13.705 17.488 1.00 92.19 280 ASP A C 1
ATOM 2163 O O . ASP A 1 280 ? -3.340 -14.781 17.905 1.00 92.19 280 ASP A O 1
ATOM 2167 N N . ASN A 1 281 ? -3.360 -12.534 17.954 1.00 94.69 281 ASN A N 1
ATOM 2168 C CA . ASN A 1 281 ? -4.523 -12.374 18.825 1.00 94.69 281 ASN A CA 1
ATOM 2169 C C . ASN A 1 281 ? -5.628 -11.598 18.083 1.00 94.69 281 ASN A C 1
ATOM 2171 O O . ASN A 1 281 ? -5.654 -10.366 18.151 1.00 94.69 281 ASN A O 1
ATOM 2175 N N . PRO A 1 282 ? -6.557 -12.280 17.384 1.00 96.00 282 PRO A N 1
ATOM 2176 C CA . PRO A 1 282 ? -7.535 -11.626 16.513 1.00 96.00 282 PRO A CA 1
ATOM 2177 C C . PRO A 1 282 ? -8.463 -10.632 17.222 1.00 96.00 282 PRO A C 1
ATOM 2179 O O . PRO A 1 282 ? -8.834 -9.611 16.636 1.00 96.00 282 PRO A O 1
ATOM 2182 N N . GLN A 1 283 ? -8.841 -10.901 18.479 1.00 96.06 283 GLN A N 1
ATOM 2183 C CA . GLN A 1 283 ? -9.712 -10.008 19.249 1.00 96.06 283 GLN A CA 1
ATOM 2184 C C . GLN A 1 283 ? -8.986 -8.712 19.603 1.00 96.06 283 GLN A C 1
ATOM 2186 O O . GLN A 1 283 ? -9.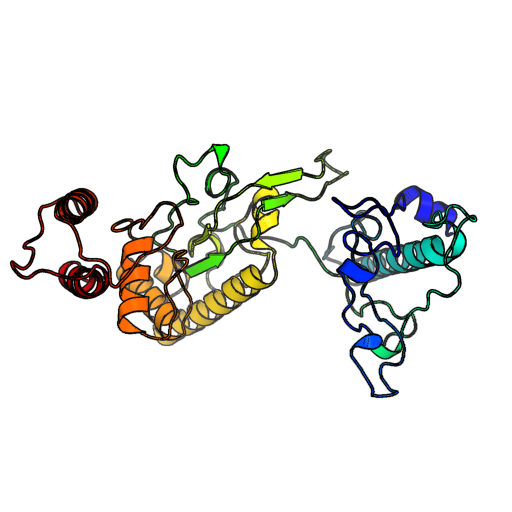514 -7.625 19.369 1.00 96.06 283 GLN A O 1
ATOM 2191 N N . LEU A 1 284 ? -7.765 -8.824 20.136 1.00 97.81 284 LEU A N 1
ATOM 2192 C CA . LEU A 1 284 ? -6.952 -7.659 20.465 1.00 97.81 284 LEU A CA 1
ATOM 2193 C C . LEU A 1 284 ? -6.582 -6.880 19.201 1.00 97.81 284 LEU A C 1
ATOM 2195 O O . LEU A 1 284 ? -6.747 -5.663 19.185 1.00 97.81 284 LEU A O 1
ATOM 2199 N N . PHE A 1 285 ? -6.148 -7.581 18.148 1.00 98.44 285 PHE A N 1
ATOM 2200 C CA . PHE A 1 285 ? -5.859 -7.013 16.834 1.00 98.44 285 PHE A CA 1
ATOM 2201 C C . PHE A 1 285 ? -7.030 -6.164 16.346 1.00 98.44 285 PHE A C 1
ATOM 2203 O O . PHE A 1 285 ? -6.866 -4.975 16.097 1.00 98.44 285 PHE A O 1
ATOM 2210 N N . SER A 1 286 ? -8.236 -6.729 16.298 1.00 98.31 286 SER A N 1
ATOM 2211 C CA . SER A 1 286 ? -9.414 -5.996 15.829 1.00 98.31 286 SER A CA 1
ATOM 2212 C C . SER A 1 286 ? -9.716 -4.777 16.702 1.00 98.31 286 SER A C 1
ATOM 2214 O O . SER A 1 286 ? -9.951 -3.688 16.181 1.00 98.31 286 SER A O 1
ATOM 2216 N N . ALA A 1 287 ? -9.653 -4.933 18.028 1.00 98.38 287 ALA A N 1
ATOM 2217 C CA . ALA A 1 287 ? -9.986 -3.860 18.955 1.00 98.38 287 ALA A CA 1
ATOM 2218 C C . ALA A 1 287 ? -9.049 -2.652 18.815 1.00 98.38 287 ALA A C 1
ATOM 2220 O O . ALA A 1 287 ? -9.510 -1.525 18.646 1.00 98.38 287 ALA A O 1
ATOM 2221 N N . VAL A 1 288 ? -7.731 -2.864 18.825 1.00 98.38 288 VAL A N 1
ATOM 2222 C CA . VAL A 1 288 ? -6.766 -1.752 18.749 1.00 98.38 288 VAL A CA 1
ATOM 2223 C C . VAL A 1 288 ? -6.752 -1.086 17.373 1.00 98.38 288 VAL A C 1
ATOM 2225 O O . VAL A 1 288 ? -6.515 0.118 17.272 1.00 98.38 288 VAL A O 1
ATOM 2228 N N . GLN A 1 289 ? -7.041 -1.836 16.306 1.00 98.50 289 GLN A N 1
ATOM 2229 C CA . GLN A 1 289 ? -7.195 -1.287 14.959 1.00 98.50 289 GLN A CA 1
ATOM 2230 C C . GLN A 1 289 ? -8.408 -0.350 14.892 1.00 98.50 289 GLN A C 1
ATOM 2232 O O . GLN A 1 289 ? -8.285 0.778 14.415 1.00 98.50 289 GLN A O 1
ATOM 2237 N N . LEU A 1 290 ? -9.550 -0.771 15.448 1.00 98.50 290 LEU A N 1
ATOM 2238 C CA . LEU A 1 290 ? -10.757 0.053 15.537 1.00 98.50 290 LEU A CA 1
ATOM 2239 C C . LEU A 1 290 ? -10.537 1.308 16.391 1.00 98.50 290 LEU A C 1
ATOM 2241 O O . LEU A 1 290 ? -10.921 2.400 15.976 1.00 98.50 290 LEU A O 1
ATOM 2245 N N . LEU A 1 291 ? -9.876 1.203 17.544 1.00 98.38 291 LEU A N 1
ATOM 2246 C CA . LEU A 1 291 ? -9.570 2.383 18.362 1.00 98.38 291 LEU A CA 1
ATOM 2247 C C . LEU A 1 291 ? -8.648 3.371 17.636 1.00 98.38 291 LEU A C 1
ATOM 2249 O O . LEU A 1 291 ? -8.863 4.581 17.729 1.00 98.38 291 LEU A O 1
ATOM 2253 N N . GLY A 1 292 ? -7.669 2.862 16.881 1.00 97.62 292 GLY A N 1
ATOM 2254 C CA . GLY A 1 292 ? -6.754 3.672 16.075 1.00 97.62 292 GLY A CA 1
ATOM 2255 C C . GLY A 1 292 ? -7.476 4.472 14.994 1.00 97.62 292 GLY A C 1
ATOM 2256 O O . GLY A 1 292 ? -7.395 5.700 14.971 1.00 97.62 292 GLY A O 1
ATOM 2257 N N . ILE A 1 293 ? -8.250 3.804 14.131 1.00 97.69 293 ILE A N 1
ATOM 2258 C CA . ILE A 1 293 ? -8.936 4.485 13.018 1.00 97.69 293 ILE A CA 1
ATOM 2259 C C . ILE A 1 293 ? -10.005 5.476 13.487 1.00 97.69 293 ILE A C 1
ATOM 2261 O O . ILE A 1 293 ? -10.242 6.481 12.821 1.00 97.69 293 ILE A O 1
ATOM 2265 N N . ASN A 1 294 ? -10.616 5.256 14.654 1.00 96.88 294 ASN A N 1
ATOM 2266 C CA . ASN A 1 294 ? -11.573 6.202 15.236 1.00 96.88 294 ASN A CA 1
ATOM 2267 C C . ASN A 1 294 ? -10.896 7.337 16.030 1.00 96.88 294 ASN A C 1
ATOM 2269 O O . ASN A 1 294 ? -11.589 8.209 16.541 1.00 96.88 294 ASN A O 1
ATOM 2273 N N . GLY A 1 295 ? -9.560 7.361 16.118 1.00 95.12 295 GLY A N 1
ATOM 2274 C CA . GLY A 1 295 ? -8.813 8.423 16.798 1.00 95.12 295 GLY A CA 1
ATOM 2275 C C . GLY A 1 295 ? -8.918 8.396 18.324 1.00 95.12 295 GLY A C 1
ATOM 2276 O O . GLY A 1 295 ? -8.556 9.376 18.965 1.00 95.12 295 GLY A O 1
ATOM 2277 N N . ILE A 1 296 ? -9.390 7.287 18.900 1.00 96.69 296 ILE A N 1
ATOM 2278 C CA . ILE A 1 296 ? -9.574 7.129 20.351 1.00 96.69 296 ILE A CA 1
ATOM 2279 C C . ILE A 1 296 ? -8.228 6.881 21.034 1.00 96.69 296 ILE A C 1
ATOM 2281 O O . ILE A 1 296 ? -7.968 7.363 22.130 1.00 96.69 296 ILE A O 1
ATOM 2285 N N . MET A 1 297 ? -7.341 6.134 20.372 1.00 95.19 297 MET A N 1
ATOM 2286 C CA . MET A 1 297 ? -5.979 5.905 20.846 1.00 95.19 297 MET A CA 1
ATOM 2287 C C . MET A 1 297 ? -4.986 6.089 19.704 1.00 95.19 297 MET A C 1
ATOM 2289 O O . MET A 1 297 ? -5.149 5.514 18.633 1.00 95.19 297 MET A O 1
ATOM 2293 N N . SER A 1 298 ? -3.919 6.850 19.956 1.00 88.62 298 SER A N 1
ATOM 2294 C CA . SER A 1 298 ? -2.841 7.096 18.980 1.00 88.62 298 SER A CA 1
ATOM 2295 C C . SER A 1 298 ? -1.539 6.351 19.300 1.00 88.62 298 SER A C 1
ATOM 2297 O O . SER A 1 298 ? -0.625 6.315 18.473 1.00 88.62 298 SER A O 1
ATOM 2299 N N . GLY A 1 299 ? -1.467 5.728 20.479 1.00 90.81 299 GLY A N 1
ATOM 2300 C CA . GLY A 1 299 ? -0.294 5.041 21.016 1.00 90.81 299 GLY A CA 1
ATOM 2301 C C . GLY A 1 299 ? 0.904 5.944 21.279 1.00 90.81 299 GLY A C 1
ATOM 2302 O O . GLY A 1 299 ? 0.757 7.145 21.486 1.00 90.81 299 GLY A O 1
ATOM 2303 N N . ASN A 1 300 ? 2.082 5.331 21.319 1.00 93.25 300 ASN A N 1
ATOM 2304 C CA . ASN A 1 300 ? 3.323 5.976 21.735 1.00 93.25 300 ASN A CA 1
ATOM 2305 C C . ASN A 1 300 ? 4.009 6.700 20.553 1.00 93.25 300 ASN A C 1
ATOM 2307 O O . ASN A 1 300 ? 3.643 6.473 19.394 1.00 93.25 300 ASN A O 1
ATOM 2311 N N . PRO A 1 301 ? 5.022 7.556 20.801 1.00 91.75 301 PRO A N 1
ATOM 2312 C CA . PRO A 1 301 ? 5.738 8.271 19.738 1.00 91.75 301 PRO A CA 1
ATOM 2313 C C . PRO A 1 301 ? 6.410 7.376 18.685 1.00 91.75 301 PRO A C 1
ATOM 2315 O O . PRO A 1 301 ? 6.530 7.776 17.531 1.00 91.75 301 PRO A O 1
ATOM 2318 N N . ASP A 1 302 ? 6.808 6.159 19.059 1.00 94.19 302 ASP A N 1
ATOM 2319 C CA . ASP A 1 302 ? 7.354 5.122 18.168 1.00 94.19 302 ASP A CA 1
ATOM 2320 C C . ASP A 1 302 ? 6.263 4.307 17.442 1.00 94.19 302 ASP A C 1
ATOM 2322 O O . ASP A 1 302 ? 6.535 3.273 16.831 1.00 94.19 302 ASP A O 1
ATOM 2326 N N . MET A 1 303 ? 5.016 4.780 17.518 1.00 95.19 303 MET A N 1
ATOM 2327 C CA . MET A 1 303 ? 3.813 4.173 16.960 1.00 95.19 303 MET A CA 1
ATOM 2328 C C . MET A 1 303 ? 3.418 2.818 17.568 1.00 95.19 303 MET A C 1
ATOM 2330 O O . MET A 1 303 ? 2.546 2.148 17.005 1.00 95.19 303 MET A O 1
ATOM 2334 N N . SER A 1 304 ? 3.983 2.436 18.717 1.00 97.00 304 SER A N 1
ATOM 2335 C CA . SER A 1 304 ? 3.599 1.218 19.442 1.00 97.00 304 SER A CA 1
ATOM 2336 C C . SER A 1 304 ? 2.310 1.395 20.257 1.00 97.00 304 SER A C 1
ATOM 2338 O O . SER A 1 304 ? 1.955 2.494 20.706 1.00 97.00 304 SER A O 1
ATOM 2340 N N . TYR A 1 305 ? 1.585 0.294 20.452 1.00 97.44 305 TYR A N 1
ATOM 2341 C CA . TYR A 1 305 ? 0.402 0.202 21.299 1.00 97.44 305 TYR A CA 1
ATOM 2342 C C . TYR A 1 305 ? 0.716 -0.326 22.707 1.00 97.44 305 TYR A C 1
ATOM 2344 O O . TYR A 1 305 ? 0.009 0.001 23.652 1.00 97.44 305 TYR A O 1
ATOM 2352 N N . THR A 1 306 ? 1.763 -1.122 22.894 1.00 97.69 306 THR A N 1
ATOM 2353 C CA . THR A 1 306 ? 2.193 -1.709 24.174 1.00 97.69 306 THR A CA 1
ATOM 2354 C C . THR A 1 306 ? 1.048 -2.384 24.947 1.00 97.69 306 THR A C 1
ATOM 2356 O O . THR A 1 306 ? 0.702 -1.953 26.049 1.00 97.69 306 THR A O 1
ATOM 2359 N N . PRO A 1 307 ? 0.422 -3.449 24.407 1.00 97.44 307 PRO A N 1
ATOM 2360 C CA . PRO A 1 307 ? -0.832 -3.993 24.940 1.00 97.44 307 PRO A CA 1
ATOM 2361 C C . PRO A 1 307 ? -0.746 -4.495 26.387 1.00 97.44 307 PRO A C 1
ATOM 2363 O O . PRO A 1 307 ? -1.758 -4.504 27.081 1.00 97.44 307 PRO A O 1
ATOM 2366 N N . ASN A 1 308 ? 0.445 -4.873 26.858 1.00 97.44 308 ASN A N 1
ATOM 2367 C CA . ASN A 1 308 ? 0.666 -5.368 28.220 1.00 97.44 308 ASN A CA 1
ATOM 2368 C C . ASN A 1 308 ? 0.983 -4.262 29.241 1.00 97.44 308 ASN A C 1
ATOM 2370 O O . ASN A 1 308 ? 1.050 -4.548 30.436 1.00 97.44 308 ASN A O 1
ATOM 2374 N N . ALA A 1 309 ? 1.191 -3.016 28.804 1.00 97.88 309 ALA A N 1
ATOM 2375 C CA . ALA A 1 309 ? 1.396 -1.900 29.721 1.00 97.88 309 ALA A CA 1
ATOM 2376 C C . ALA A 1 309 ? 0.103 -1.597 30.490 1.00 97.88 309 ALA A C 1
ATOM 2378 O O . ALA A 1 309 ? -0.996 -1.771 29.960 1.00 97.88 309 ALA A O 1
ATOM 2379 N N . ILE A 1 310 ? 0.228 -1.148 31.738 1.00 98.12 310 ILE A N 1
ATOM 2380 C CA . ILE A 1 310 ? -0.918 -0.717 32.544 1.00 98.12 310 ILE A CA 1
ATOM 2381 C C . ILE A 1 310 ? -1.470 0.590 31.973 1.00 98.12 310 ILE A C 1
ATOM 2383 O O . ILE A 1 310 ? -0.703 1.522 31.750 1.00 98.12 310 ILE A O 1
ATOM 2387 N N . LEU A 1 311 ? -2.788 0.650 31.757 1.00 97.38 311 LEU A N 1
ATOM 2388 C CA . LEU A 1 311 ? -3.468 1.873 31.340 1.00 97.38 311 LEU A CA 1
ATOM 2389 C C . LEU A 1 311 ? -3.473 2.873 32.501 1.00 97.38 311 LEU A C 1
ATOM 2391 O O . LEU A 1 311 ? -4.012 2.585 33.573 1.00 97.38 311 LEU A O 1
ATOM 2395 N N . THR A 1 312 ? -2.887 4.039 32.270 1.00 96.69 312 THR A N 1
ATOM 2396 C CA . THR A 1 312 ? -2.762 5.111 33.262 1.00 96.69 312 THR A CA 1
ATOM 2397 C C . THR A 1 312 ? -4.029 5.964 33.361 1.00 96.69 312 THR A C 1
ATOM 2399 O O . THR A 1 312 ? -4.835 6.017 32.432 1.00 96.69 312 THR A O 1
ATOM 2402 N N . ASP A 1 313 ? -4.197 6.683 34.473 1.00 95.44 313 ASP A N 1
ATOM 2403 C CA . ASP A 1 313 ? -5.326 7.611 34.649 1.00 95.44 313 ASP A CA 1
ATOM 2404 C C . ASP A 1 313 ? -5.285 8.779 33.651 1.00 95.44 313 ASP A C 1
ATOM 2406 O O . ASP A 1 313 ? -6.332 9.239 33.200 1.00 95.44 313 ASP A O 1
ATOM 2410 N N . ASN A 1 314 ? -4.087 9.212 33.241 1.00 95.75 314 ASN A N 1
ATOM 2411 C CA . ASN A 1 314 ? -3.929 10.219 32.190 1.00 95.75 314 ASN A CA 1
ATOM 2412 C C . ASN A 1 314 ? -4.423 9.690 30.839 1.00 95.75 314 ASN A C 1
ATOM 2414 O O . ASN A 1 314 ? -5.181 10.375 30.165 1.00 95.75 314 ASN A O 1
ATOM 2418 N N . GLU A 1 315 ? -4.069 8.452 30.473 1.00 96.31 315 GLU A N 1
ATOM 2419 C CA . GLU A 1 315 ? -4.592 7.836 29.247 1.00 96.31 315 GLU A CA 1
ATOM 2420 C C . GLU A 1 315 ? -6.117 7.670 29.305 1.00 96.31 315 GLU A C 1
ATOM 2422 O O . GLU A 1 315 ? -6.782 7.894 28.299 1.00 96.31 315 GLU A O 1
ATOM 2427 N N . ARG A 1 316 ? -6.697 7.323 30.466 1.00 96.69 316 ARG A N 1
ATOM 2428 C CA . ARG A 1 316 ? -8.164 7.289 30.634 1.00 96.69 316 ARG A CA 1
ATOM 2429 C C . ARG A 1 316 ? -8.788 8.659 30.369 1.00 96.69 316 ARG A C 1
ATOM 2431 O O . ARG A 1 316 ? -9.760 8.737 29.626 1.00 96.69 316 ARG A O 1
ATOM 2438 N N . ALA A 1 317 ? -8.209 9.725 30.923 1.00 96.56 317 ALA A N 1
ATOM 2439 C CA . ALA A 1 317 ? -8.682 11.091 30.710 1.00 96.56 317 ALA A CA 1
ATOM 2440 C C . ALA A 1 317 ? -8.541 11.544 29.243 1.00 96.56 317 ALA A C 1
ATOM 2442 O O . ALA A 1 317 ? -9.450 12.177 28.704 1.00 96.56 317 ALA A O 1
ATOM 2443 N N . ASP A 1 318 ? -7.441 11.184 28.575 1.00 95.75 318 ASP A N 1
ATOM 2444 C CA . ASP A 1 318 ? -7.241 11.451 27.146 1.00 95.75 318 ASP A CA 1
ATOM 2445 C C . ASP A 1 318 ? -8.282 10.710 26.291 1.00 95.75 318 ASP A C 1
ATOM 2447 O O . ASP A 1 318 ? -8.847 11.282 25.354 1.00 95.75 318 ASP A O 1
ATOM 2451 N N . ILE A 1 319 ? -8.592 9.458 26.644 1.00 97.62 319 ILE A N 1
ATOM 2452 C CA . ILE A 1 319 ? -9.631 8.660 25.985 1.00 97.62 319 ILE A CA 1
ATOM 2453 C C . ILE A 1 319 ? -11.010 9.290 26.209 1.00 97.62 319 ILE A C 1
ATOM 2455 O O . ILE A 1 319 ? -11.723 9.502 25.229 1.00 97.62 319 ILE A O 1
ATOM 2459 N N . ASP A 1 320 ? -11.365 9.655 27.442 1.00 97.62 320 ASP A N 1
ATOM 2460 C CA . ASP A 1 320 ? -12.625 10.341 27.773 1.00 97.62 320 ASP A CA 1
ATOM 2461 C C . ASP A 1 320 ? -12.788 11.644 26.967 1.00 97.62 320 ASP A C 1
ATOM 2463 O O . ASP A 1 320 ? -13.851 11.934 26.411 1.00 97.62 320 ASP A O 1
ATOM 2467 N N . SER A 1 321 ? -11.701 12.409 26.830 1.00 96.69 321 SER A N 1
ATOM 2468 C CA . SER A 1 321 ? -11.653 13.610 25.992 1.00 96.69 321 SER A CA 1
ATOM 2469 C C . SER A 1 321 ? -11.889 13.282 24.512 1.00 96.69 321 SER A C 1
ATOM 2471 O O . SER A 1 321 ? -12.703 13.934 23.856 1.00 96.69 321 SER A O 1
ATOM 2473 N N . SER A 1 322 ? -11.249 12.228 23.992 1.00 94.62 322 SER A N 1
ATOM 2474 C CA . SER A 1 322 ? -11.400 11.800 22.593 1.00 94.62 322 SER A CA 1
ATOM 2475 C C . SER A 1 322 ? -12.825 11.343 22.247 1.00 94.62 322 SER A C 1
ATOM 2477 O O . SER A 1 322 ? -13.304 11.612 21.146 1.00 94.62 322 SER A O 1
ATOM 2479 N N . VAL A 1 323 ? -13.527 10.701 23.190 1.00 95.81 323 VAL A N 1
ATOM 2480 C CA . VAL A 1 323 ? -14.925 10.258 23.018 1.00 95.81 323 VAL A CA 1
ATOM 2481 C C . VAL A 1 323 ? -15.942 11.345 23.391 1.00 95.81 323 VAL A C 1
ATOM 2483 O O . VAL A 1 323 ? -17.145 11.173 23.180 1.00 95.81 323 VAL A O 1
ATOM 2486 N N . GLY A 1 324 ? -15.481 12.469 23.947 1.00 96.62 324 GLY A N 1
ATOM 2487 C CA . GLY A 1 324 ? -16.292 13.635 24.295 1.00 96.62 324 GLY A CA 1
ATOM 2488 C C . GLY A 1 324 ? -17.111 13.508 25.585 1.00 96.62 324 GLY A C 1
ATOM 2489 O O . GLY A 1 324 ? -17.998 14.332 25.810 1.00 96.62 324 GLY A O 1
ATOM 2490 N N . HIS A 1 325 ? -16.861 12.495 26.419 1.00 96.19 325 HIS A N 1
ATOM 2491 C CA . HIS A 1 325 ? -17.518 12.305 27.716 1.00 96.19 325 HIS A CA 1
ATOM 2492 C C . HIS A 1 325 ? -16.720 11.354 28.620 1.00 96.19 325 HIS A C 1
ATOM 2494 O O . HIS A 1 325 ? -15.924 10.553 28.146 1.00 96.19 325 HIS A O 1
ATOM 2500 N N . VAL A 1 326 ? -16.967 11.418 29.932 1.00 96.81 326 VAL A N 1
ATOM 2501 C CA . VAL A 1 326 ? -16.327 10.524 30.909 1.00 96.81 326 VAL A CA 1
ATOM 2502 C C . VAL A 1 326 ? -16.957 9.136 30.838 1.00 96.81 326 VAL A C 1
ATOM 2504 O O . VAL A 1 326 ? -18.171 8.997 31.019 1.00 96.81 326 VAL A O 1
ATOM 2507 N N . LEU A 1 327 ? -16.141 8.111 30.599 1.00 96.81 327 LEU A N 1
ATOM 2508 C CA . LEU A 1 327 ? -16.587 6.725 30.593 1.00 96.81 327 LEU A CA 1
ATOM 2509 C C . LEU A 1 327 ? -16.675 6.164 32.019 1.00 96.81 327 LEU A C 1
ATOM 2511 O O . LEU A 1 327 ? -15.925 6.534 32.923 1.00 96.81 327 LEU A O 1
ATOM 2515 N N . ASN A 1 328 ? -17.570 5.195 32.221 1.00 96.44 328 ASN A N 1
ATOM 2516 C CA . ASN A 1 328 ? -17.703 4.476 33.492 1.00 96.44 328 ASN A CA 1
ATOM 2517 C C . ASN A 1 328 ? -16.608 3.407 33.630 1.00 96.44 328 ASN A C 1
ATOM 2519 O O . ASN A 1 328 ? -16.879 2.206 33.565 1.00 96.44 328 ASN A O 1
ATOM 2523 N N . TRP A 1 329 ? -15.360 3.850 33.773 1.00 96.56 329 TRP A N 1
ATOM 2524 C CA . TRP A 1 329 ? -14.196 2.974 33.847 1.00 96.56 329 TRP A CA 1
ATOM 2525 C C . TRP A 1 329 ? -14.297 1.958 34.997 1.00 96.56 329 TRP A C 1
ATOM 2527 O O . TRP A 1 329 ? -14.662 2.327 36.118 1.00 96.56 329 TRP A O 1
ATOM 2537 N N . PRO A 1 330 ? -13.907 0.688 34.777 1.00 94.88 330 PRO A N 1
ATOM 2538 C CA . PRO A 1 330 ? -13.792 -0.280 35.856 1.00 94.88 330 PRO A CA 1
ATOM 2539 C C . PRO A 1 330 ? -12.796 0.183 36.928 1.00 94.88 330 PRO A C 1
ATOM 2541 O O . PRO A 1 330 ? -11.723 0.716 36.625 1.00 94.88 330 PRO A O 1
ATOM 2544 N N . ALA A 1 331 ? -13.129 -0.088 38.193 1.00 92.38 331 ALA A N 1
ATOM 2545 C CA . ALA A 1 331 ? -12.245 0.182 39.330 1.00 92.38 331 ALA A CA 1
ATOM 2546 C C . ALA A 1 331 ? -10.997 -0.723 39.345 1.00 92.38 331 ALA A C 1
ATOM 2548 O O . ALA A 1 331 ? -10.026 -0.442 40.040 1.00 92.38 331 ALA A O 1
ATOM 2549 N N . THR A 1 332 ? -11.016 -1.822 38.589 1.00 93.81 332 THR A N 1
ATOM 2550 C CA . THR A 1 332 ? -9.878 -2.729 38.445 1.00 93.81 332 THR A CA 1
ATOM 2551 C C . THR A 1 332 ? -8.788 -2.120 37.571 1.00 93.81 332 THR A C 1
ATOM 2553 O O . THR A 1 332 ? -9.070 -1.514 36.534 1.00 93.81 332 THR A O 1
ATOM 2556 N N . THR A 1 333 ? -7.530 -2.358 37.939 1.00 95.81 333 THR A N 1
ATOM 2557 C CA . THR A 1 333 ? -6.384 -2.077 37.071 1.00 95.81 333 THR A CA 1
ATOM 2558 C C . THR A 1 333 ? -6.489 -2.901 35.790 1.00 95.81 333 THR A C 1
ATOM 2560 O O . THR A 1 333 ? -6.756 -4.102 35.840 1.00 95.81 333 THR A O 1
ATOM 2563 N N . MET A 1 334 ? -6.272 -2.258 34.645 1.00 97.44 334 MET A N 1
ATOM 2564 C CA . MET A 1 334 ? -6.330 -2.889 33.329 1.00 97.44 334 MET A CA 1
ATOM 2565 C C . MET A 1 334 ? -5.029 -2.628 32.583 1.00 97.44 334 MET A C 1
ATOM 2567 O O . MET A 1 334 ? -4.455 -1.543 32.666 1.00 97.44 334 MET A O 1
ATOM 2571 N N . THR A 1 335 ? -4.587 -3.617 31.820 1.00 98.19 335 THR A N 1
ATOM 2572 C CA . THR A 1 335 ? -3.623 -3.385 30.742 1.00 98.19 335 THR A CA 1
ATOM 2573 C C . THR A 1 335 ? -4.289 -2.617 29.597 1.00 98.19 335 THR A C 1
ATOM 2575 O O . THR A 1 335 ? -5.516 -2.645 29.455 1.00 98.19 335 THR A O 1
ATOM 2578 N N . ARG A 1 336 ? -3.500 -1.967 28.738 1.00 98.19 336 ARG A N 1
ATOM 2579 C CA . ARG A 1 336 ? -3.999 -1.295 27.529 1.00 98.19 336 ARG A CA 1
ATOM 2580 C C . ARG A 1 336 ? -4.788 -2.257 26.639 1.00 98.19 336 ARG A C 1
ATOM 2582 O O . ARG A 1 336 ? -5.862 -1.906 26.171 1.00 98.19 336 ARG A O 1
ATOM 2589 N N . GLY A 1 337 ? -4.333 -3.500 26.485 1.00 97.75 337 GLY A N 1
ATOM 2590 C CA . GLY A 1 337 ? -5.042 -4.520 25.710 1.00 97.75 337 GLY A CA 1
ATOM 2591 C C . GLY A 1 337 ? -6.394 -4.921 26.309 1.00 97.75 337 GLY A C 1
ATOM 2592 O O . GLY A 1 337 ? -7.382 -5.022 25.584 1.00 97.75 337 GLY A O 1
ATOM 2593 N N . GLN A 1 338 ? -6.480 -5.087 27.633 1.00 98.06 338 GLN A N 1
ATOM 2594 C CA . GLN A 1 338 ? -7.767 -5.322 28.305 1.00 98.06 338 GLN A CA 1
ATOM 2595 C C . GLN A 1 338 ? -8.707 -4.123 28.142 1.00 98.06 338 GLN A C 1
ATOM 2597 O O . GLN A 1 338 ? -9.900 -4.303 27.896 1.00 98.06 338 GLN A O 1
ATOM 2602 N N . ALA A 1 339 ? -8.175 -2.904 28.262 1.00 98.06 339 ALA A N 1
ATOM 2603 C CA . ALA A 1 339 ? -8.946 -1.687 28.055 1.00 98.06 339 ALA A CA 1
ATOM 2604 C C . ALA A 1 339 ? -9.444 -1.575 26.612 1.00 98.06 339 ALA A C 1
ATOM 2606 O O . ALA A 1 339 ? -10.588 -1.185 26.410 1.00 98.06 339 ALA A O 1
ATOM 2607 N N . ALA A 1 340 ? -8.645 -1.992 25.624 1.00 98.25 340 ALA A N 1
ATOM 2608 C CA . ALA A 1 340 ? -9.046 -1.979 24.223 1.00 98.25 340 ALA A CA 1
ATOM 2609 C C . ALA A 1 340 ? -10.324 -2.790 23.983 1.00 98.25 340 ALA A C 1
ATOM 2611 O O . ALA A 1 340 ? -11.284 -2.290 23.400 1.00 98.25 340 ALA A O 1
ATOM 2612 N N . LEU A 1 341 ? -10.339 -4.030 24.482 1.00 98.06 341 LEU A N 1
ATOM 2613 C CA . LEU A 1 341 ? -11.476 -4.946 24.369 1.00 98.06 341 LEU A CA 1
ATOM 2614 C C . LEU A 1 341 ? -12.719 -4.404 25.084 1.00 98.06 341 LEU A C 1
ATOM 2616 O O . LEU A 1 341 ? -13.838 -4.547 24.593 1.00 98.06 341 LEU A O 1
ATOM 2620 N N . TRP A 1 342 ? -12.529 -3.774 26.242 1.00 98.00 342 TRP A N 1
ATOM 2621 C CA . TRP A 1 342 ? -13.624 -3.151 26.976 1.00 98.00 342 TRP A CA 1
ATOM 2622 C C . TRP A 1 342 ? -14.189 -1.936 26.231 1.00 98.00 342 TRP A C 1
ATOM 2624 O O . TRP A 1 342 ? -15.405 -1.844 26.067 1.00 98.00 342 TRP A O 1
ATOM 2634 N N . LEU A 1 343 ? -13.322 -1.053 25.727 1.00 98.06 343 LEU A N 1
ATOM 2635 C CA . LEU A 1 343 ? -13.701 0.169 25.018 1.00 98.06 343 LEU A CA 1
ATOM 2636 C C . LEU A 1 343 ? -14.521 -0.121 23.769 1.00 98.06 343 LEU A C 1
ATOM 2638 O O . LEU A 1 343 ? -15.568 0.492 23.590 1.00 98.06 343 LEU A O 1
ATOM 2642 N N . VAL A 1 344 ? -14.094 -1.063 22.923 1.00 97.38 344 VAL A N 1
ATOM 2643 C CA . VAL A 1 344 ? -14.855 -1.367 21.701 1.00 97.38 344 VAL A CA 1
ATOM 2644 C C . VAL A 1 344 ? -16.260 -1.879 22.014 1.00 97.38 344 VAL A C 1
ATOM 2646 O O . VAL A 1 344 ? -17.210 -1.491 21.345 1.00 97.38 344 VAL A O 1
ATOM 2649 N N . ASN A 1 345 ? -16.429 -2.639 23.101 1.00 96.00 345 ASN A N 1
ATOM 2650 C CA . ASN A 1 345 ? -17.751 -3.061 23.562 1.00 96.00 345 ASN A CA 1
ATOM 2651 C C . ASN A 1 345 ? -18.584 -1.877 24.092 1.00 96.00 345 ASN A C 1
ATOM 2653 O O . ASN A 1 345 ? -19.747 -1.734 23.729 1.00 96.00 345 ASN A O 1
ATOM 2657 N N . GLN A 1 346 ? -17.994 -0.996 24.911 1.00 96.94 346 GLN A N 1
ATOM 2658 C CA . GLN A 1 346 ? -18.711 0.178 25.434 1.00 96.94 346 GLN A CA 1
ATOM 2659 C C . GLN A 1 346 ? -19.134 1.161 24.340 1.00 96.94 346 GLN A C 1
ATOM 2661 O O . GLN A 1 346 ? -20.182 1.791 24.446 1.00 96.94 346 GLN A O 1
ATOM 2666 N N . LEU A 1 347 ? -18.314 1.296 23.301 1.00 95.75 347 LEU A N 1
ATOM 2667 C CA . LEU A 1 347 ? -18.511 2.261 22.224 1.00 95.75 347 LEU A CA 1
ATOM 2668 C C . LEU A 1 347 ? -19.278 1.677 21.027 1.00 95.75 347 LEU A C 1
ATOM 2670 O O . LEU A 1 347 ? -19.563 2.409 20.081 1.00 95.75 347 LEU A O 1
ATOM 2674 N N . GLY A 1 348 ? -19.619 0.382 21.057 1.00 93.81 348 GLY A N 1
ATOM 2675 C CA . GLY A 1 348 ? -20.301 -0.302 19.955 1.00 93.81 348 GLY A CA 1
ATOM 2676 C C . GLY A 1 348 ? -19.480 -0.303 18.664 1.00 93.81 348 GLY A C 1
ATOM 2677 O O . GLY A 1 348 ? -20.034 -0.071 17.586 1.00 93.81 348 GLY A O 1
ATOM 2678 N N . LEU A 1 349 ? -18.162 -0.482 18.796 1.00 92.81 349 LEU A N 1
ATOM 2679 C CA . LEU A 1 349 ? -17.199 -0.441 17.697 1.00 92.81 349 LEU A CA 1
ATOM 2680 C C . LEU A 1 349 ? -16.939 -1.798 17.069 1.00 92.81 349 LEU A C 1
ATOM 2682 O O . LEU A 1 349 ? -16.875 -2.818 17.793 1.00 92.81 349 LEU A O 1
#

Sequence (349 aa):
NYATLKAQQNYTIVDGYISKVFQAGVDMWSYRRYIDAANFSDPAFSCDLSMLNMGANDYQEATLPSGSAAQDAAIISGARDAALGFVYWLQTEVPRDDGSGNGYPNLKLRPDQFSTSDGTAPQPYIREGRRIKARYTIVQQDLDQAHRGGPRAKNYPDSCGIGFYGGLDIHGLAAVGMPQQFISIWPFQIPLGALIPVRVKNLLPACKNIGTTHITNGAYRLHPVEWNIGESAGLLARFAIENNVAPNDVASTPALLRSFQHLLLSVGVPLFWWTDITADNPQLFSAVQLLGINGIMSGNPDMSYTPNAILTDNERADIDSSVGHVLNWPATTMTRGQAALWLVNQLGL

Secondary structure (DSSP, 8-state):
-HHHHHHHH---S-BTTB-BSS-TTSBHHHHTEEE-GGG--SGGG-S-EE----GGG---S--S--S-HHHHHHHHHHHHHHHHHHHHHHHHTSBPTTSS-B--TT----HHHHT-TTS--SS---S------BSS-B-GGGTBGGG-SSSS----TTEEEEE--SEEEE--BGGGTBPPEEEEB--EEEEGGGTSBSS-SS----STTSSB-HHHHHHHTSHHHHHHHHHHHHHHHHHHHHTT--HHHHHH-HHHHHHHHHHHHHTT--SS--SS--TTSHHHHHHHHHHHHTTS----TTS---TTSBPPHHHHHHHHHHHTS-----SS--BHHHHHHHHHHHHT-

Radius of gyration: 24.71 Å; chains: 1; bounding box: 67×46×74 Å

pLDDT: mean 92.22, std 6.92, range [63.62, 98.81]